Protein AF-A0AAE0CMJ4-F1 (afdb_monomer)

Sequence (185 aa):
MESLSANKQNMVSSFLEIAVGQTAKTARQFLQATSWRLEEAIQLFYVGQDCGDHEVRAPLPVVRDTLYDDDDGMLNLYRVSMAGFPRQEPSSMTGVREADEQISSASTADTSRSENLASLNRPPFHLMFNGSFEKAKDAASVQDKWLLVNLQSTKEFTSHMHNRDTWANEAVSQTVSTSFIFWQV

Structure (mmCIF, N/CA/C/O backbone):
data_AF-A0AAE0CMJ4-F1
#
_entry.id   AF-A0AAE0CMJ4-F1
#
loop_
_atom_site.group_PDB
_atom_site.id
_atom_site.type_symbol
_atom_site.label_atom_id
_atom_site.label_alt_id
_atom_site.label_comp_id
_atom_site.label_asym_id
_atom_site.label_entity_id
_atom_site.label_seq_id
_atom_site.pdbx_PDB_ins_code
_atom_site.Cartn_x
_atom_site.Cartn_y
_atom_site.Cartn_z
_atom_site.occupancy
_atom_site.B_iso_or_equiv
_atom_site.auth_seq_id
_atom_site.auth_comp_id
_atom_site.auth_a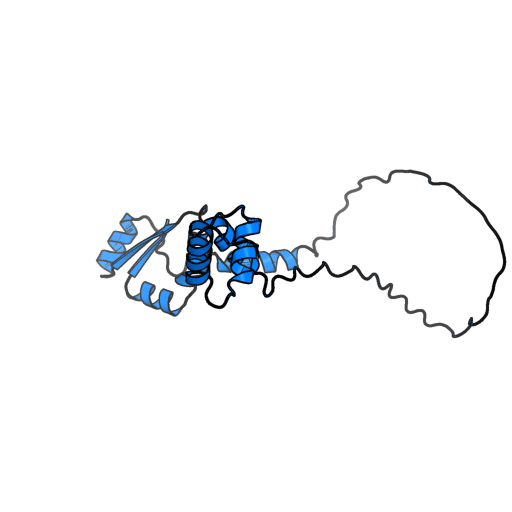sym_id
_atom_site.auth_atom_id
_atom_site.pdbx_PDB_model_num
ATOM 1 N N . MET A 1 1 ? 28.695 32.235 -35.819 1.00 40.03 1 MET A N 1
ATOM 2 C CA . MET A 1 1 ? 27.692 32.276 -34.734 1.00 40.03 1 MET A CA 1
ATOM 3 C C . MET A 1 1 ? 26.356 31.883 -35.339 1.00 40.03 1 MET A C 1
ATOM 5 O O . MET A 1 1 ? 25.759 32.705 -36.016 1.00 40.03 1 MET A O 1
ATOM 9 N N . GLU A 1 2 ? 25.928 30.629 -35.186 1.00 52.53 2 GLU A N 1
ATOM 10 C CA . GLU A 1 2 ? 24.579 30.219 -35.598 1.00 52.53 2 GLU A CA 1
ATOM 11 C C . GLU A 1 2 ? 23.562 30.836 -34.634 1.00 52.53 2 GLU A C 1
ATOM 13 O O . GLU A 1 2 ? 23.535 30.505 -33.446 1.00 52.53 2 GLU A O 1
ATOM 18 N N . SER A 1 3 ? 22.743 31.766 -35.127 1.00 59.19 3 SER A N 1
ATOM 19 C CA . SER A 1 3 ? 21.575 32.235 -34.390 1.00 59.19 3 SER A CA 1
ATOM 20 C C . SER A 1 3 ? 20.564 31.091 -34.320 1.00 59.19 3 SER A C 1
ATOM 22 O O . SER A 1 3 ? 20.008 30.679 -35.340 1.00 59.19 3 SER A O 1
ATOM 24 N N . LEU A 1 4 ? 20.334 30.558 -33.120 1.00 64.44 4 LEU A N 1
ATOM 25 C CA . LEU A 1 4 ? 19.224 29.645 -32.862 1.00 64.44 4 LEU A CA 1
ATOM 26 C C . LEU A 1 4 ? 17.911 30.329 -33.283 1.00 64.44 4 LEU A C 1
ATOM 28 O O . LEU A 1 4 ? 17.696 31.496 -32.977 1.00 64.44 4 LEU A O 1
ATOM 32 N N . SER A 1 5 ? 17.033 29.605 -33.978 1.00 78.19 5 SER A N 1
ATOM 33 C CA . SER A 1 5 ? 15.669 30.078 -34.247 1.00 78.19 5 SER A CA 1
ATOM 34 C C . SER A 1 5 ? 14.938 30.340 -32.923 1.00 78.19 5 SER A C 1
ATOM 36 O O . SER A 1 5 ? 15.137 29.588 -31.967 1.00 78.19 5 SER A O 1
ATOM 38 N N . ALA A 1 6 ? 14.064 31.349 -32.868 1.00 80.44 6 ALA A N 1
ATOM 39 C CA . ALA A 1 6 ? 13.291 31.697 -31.669 1.00 80.44 6 ALA A CA 1
ATOM 40 C C . ALA A 1 6 ? 12.578 30.479 -31.044 1.00 80.44 6 ALA A C 1
ATOM 42 O O . ALA A 1 6 ? 12.535 30.337 -29.825 1.00 80.44 6 ALA A O 1
ATOM 43 N N . ASN A 1 7 ? 12.125 29.532 -31.877 1.00 82.56 7 ASN A N 1
ATOM 44 C CA . ASN A 1 7 ? 11.520 28.282 -31.418 1.00 82.56 7 ASN A CA 1
ATOM 45 C C . ASN A 1 7 ? 12.506 27.410 -30.618 1.00 82.56 7 ASN A C 1
ATOM 47 O O . ASN A 1 7 ? 12.190 26.901 -29.550 1.00 82.56 7 ASN A O 1
ATOM 51 N N . LYS A 1 8 ? 13.750 27.305 -31.094 1.00 83.56 8 LYS A N 1
ATOM 52 C CA . LYS A 1 8 ? 14.825 26.559 -30.427 1.00 83.56 8 LYS A CA 1
ATOM 53 C C . LYS A 1 8 ? 15.232 27.207 -29.103 1.00 83.56 8 LYS A C 1
ATOM 55 O O . LYS A 1 8 ? 15.599 26.506 -28.167 1.00 83.56 8 LYS A O 1
ATOM 60 N N . GLN A 1 9 ? 15.163 28.534 -29.007 1.00 85.31 9 GLN A N 1
ATOM 61 C CA . GLN A 1 9 ? 15.393 29.248 -27.748 1.00 85.31 9 GLN A CA 1
ATOM 62 C C . GLN A 1 9 ? 14.280 29.006 -26.729 1.00 85.31 9 GLN A C 1
ATOM 64 O O . GLN A 1 9 ? 14.601 28.745 -25.574 1.00 85.31 9 GLN A O 1
ATOM 69 N N . ASN A 1 10 ? 13.014 28.990 -27.154 1.00 88.44 10 ASN A N 1
ATOM 70 C CA . ASN A 1 10 ? 11.898 28.637 -26.273 1.00 88.44 10 ASN A CA 1
ATOM 71 C C . ASN A 1 10 ? 12.050 27.216 -25.716 1.00 88.44 10 ASN A C 1
ATOM 73 O O . ASN A 1 10 ? 11.913 27.017 -24.517 1.00 88.44 10 ASN A O 1
ATOM 77 N N . MET A 1 11 ? 12.441 26.252 -26.554 1.00 87.62 11 MET A N 1
ATOM 78 C CA . MET A 1 11 ? 12.682 24.873 -26.111 1.00 87.62 11 MET A CA 1
ATOM 79 C C . MET A 1 11 ? 13.827 24.753 -25.099 1.00 87.62 11 MET A C 1
ATOM 81 O O . MET A 1 11 ? 13.737 23.974 -24.155 1.00 87.62 11 MET A O 1
ATOM 85 N N . VAL A 1 12 ? 14.900 25.531 -25.274 1.00 88.00 12 VAL A N 1
ATOM 86 C CA . VAL A 1 12 ? 16.007 25.584 -24.306 1.00 88.00 12 VAL A CA 1
ATOM 87 C C . VAL A 1 12 ? 15.533 26.168 -22.975 1.00 88.00 12 VAL A C 1
ATOM 89 O O . VAL A 1 12 ? 15.901 25.637 -21.933 1.00 88.00 12 VAL A O 1
ATOM 92 N N . SER A 1 13 ? 14.703 27.214 -22.994 1.00 88.19 13 SER A N 1
ATOM 93 C CA . SER A 1 13 ? 14.117 27.781 -21.774 1.00 88.19 13 SER A CA 1
ATOM 94 C C . SER A 1 13 ? 13.197 26.785 -21.062 1.00 88.19 13 SER A C 1
ATOM 96 O O . SER A 1 13 ? 13.362 26.587 -19.864 1.00 88.19 13 SER A O 1
ATOM 98 N N . SER A 1 14 ? 12.309 26.093 -21.787 1.00 89.88 14 SER A N 1
ATOM 99 C CA . SER A 1 14 ? 11.427 25.061 -21.214 1.00 89.88 14 SER A CA 1
ATOM 100 C C . SER A 1 14 ? 12.204 23.877 -20.633 1.00 89.88 14 SER A C 1
ATOM 102 O O . SER A 1 14 ? 11.832 23.337 -19.598 1.00 89.88 14 SER A O 1
ATOM 104 N N . PHE A 1 15 ? 13.318 23.484 -21.259 1.00 88.25 15 PHE A N 1
ATOM 105 C CA . PHE A 1 15 ? 14.194 22.451 -20.707 1.00 88.25 15 PHE A CA 1
ATOM 106 C C . PHE A 1 15 ? 14.861 22.908 -19.402 1.00 88.25 15 PHE A C 1
ATOM 108 O O . PHE A 1 15 ? 14.935 22.136 -18.453 1.00 88.25 15 PHE A O 1
ATOM 115 N N . LEU A 1 16 ? 15.340 24.154 -19.337 1.00 88.56 16 LEU A N 1
ATOM 116 C CA . LEU A 1 16 ? 15.996 24.709 -18.145 1.00 88.56 16 LEU A CA 1
ATOM 117 C C . LEU A 1 16 ? 15.033 24.962 -16.977 1.00 88.56 16 LEU A C 1
ATOM 119 O O . LEU A 1 16 ? 15.466 24.939 -15.829 1.00 88.56 16 LEU A O 1
ATOM 123 N N . GLU A 1 17 ? 13.749 25.188 -17.261 1.00 87.06 17 GLU A N 1
ATOM 124 C CA . GLU A 1 17 ? 12.693 25.283 -16.246 1.00 87.06 17 GLU A CA 1
ATOM 125 C C . GLU A 1 17 ? 12.509 23.955 -15.491 1.00 87.06 17 GLU A C 1
ATOM 127 O O . GLU A 1 17 ? 12.227 23.955 -14.296 1.00 87.06 17 GLU A O 1
ATOM 132 N N . ILE A 1 18 ? 12.733 22.829 -16.176 1.00 83.88 18 ILE A N 1
ATOM 133 C CA . ILE A 1 18 ? 12.558 21.475 -15.633 1.00 83.88 18 ILE A CA 1
ATOM 134 C C . ILE A 1 18 ? 13.887 20.926 -15.083 1.00 83.88 18 ILE A C 1
ATOM 136 O O . ILE A 1 18 ? 13.942 20.403 -13.971 1.00 83.88 18 ILE A O 1
ATOM 140 N N . ALA A 1 19 ? 14.985 21.090 -15.823 1.00 79.38 19 ALA A N 1
ATOM 141 C CA . ALA A 1 19 ? 16.331 20.669 -15.436 1.00 79.38 19 ALA A CA 1
ATOM 142 C C . ALA A 1 19 ? 17.062 21.774 -14.647 1.00 79.38 19 ALA A C 1
ATOM 144 O O . ALA A 1 19 ? 18.033 22.378 -15.124 1.00 79.38 19 ALA A O 1
ATOM 145 N N . VAL A 1 20 ? 16.575 22.049 -13.433 1.00 76.50 20 VAL A N 1
ATOM 146 C CA . VAL A 1 20 ? 17.095 23.110 -12.555 1.00 76.50 20 VAL A CA 1
ATOM 147 C C . VAL A 1 20 ? 18.585 22.892 -12.255 1.00 76.50 20 VAL A C 1
ATOM 149 O O . VAL A 1 20 ? 18.993 21.829 -11.796 1.00 76.50 20 VAL A O 1
ATOM 152 N N . GLY A 1 21 ? 19.405 23.921 -12.497 1.00 76.44 21 GLY A N 1
ATOM 153 C CA . GLY A 1 21 ? 20.853 23.905 -12.236 1.00 76.44 21 GLY A CA 1
ATOM 154 C C . GLY A 1 21 ? 21.735 23.627 -13.458 1.00 76.44 21 GLY A C 1
ATOM 155 O O . GLY A 1 21 ? 22.955 23.751 -13.365 1.00 76.44 21 GLY A O 1
ATOM 156 N N . GLN A 1 22 ? 21.146 23.322 -14.618 1.00 81.44 22 GLN A N 1
ATOM 157 C CA . GLN A 1 22 ? 21.896 23.100 -15.855 1.00 81.44 22 GLN A CA 1
ATOM 158 C C . GLN A 1 22 ? 22.147 24.392 -16.643 1.00 81.44 22 GLN A C 1
ATOM 160 O O . GLN A 1 22 ? 21.468 25.405 -16.488 1.00 81.44 22 GLN A O 1
ATOM 165 N N . THR A 1 23 ? 23.151 24.366 -17.525 1.00 86.81 23 THR A N 1
ATOM 166 C CA . THR A 1 23 ? 23.467 25.512 -18.393 1.00 86.81 23 THR A CA 1
ATOM 167 C C . THR A 1 23 ? 22.753 25.417 -19.740 1.00 86.81 23 THR A C 1
ATOM 169 O O . THR A 1 23 ? 22.492 24.329 -20.257 1.00 86.81 23 THR A O 1
ATOM 172 N N . ALA A 1 24 ? 22.526 26.565 -20.388 1.00 84.75 24 ALA A N 1
ATOM 173 C CA . ALA A 1 24 ? 21.943 26.619 -21.732 1.00 84.75 24 ALA A CA 1
ATOM 174 C C . ALA A 1 24 ? 22.754 25.839 -22.786 1.00 84.75 24 ALA A C 1
ATOM 176 O O . ALA A 1 24 ? 22.201 25.402 -23.794 1.00 84.75 24 ALA A O 1
ATOM 177 N N . LYS A 1 25 ? 24.062 25.647 -22.572 1.00 85.12 25 LYS A N 1
ATOM 178 C CA . LYS A 1 25 ? 24.910 24.824 -23.445 1.00 85.12 25 LYS A CA 1
ATOM 179 C C . LYS A 1 25 ? 24.563 23.340 -23.307 1.00 85.12 25 LYS A C 1
ATOM 181 O O . LYS A 1 25 ? 24.408 22.661 -24.316 1.00 85.12 25 LYS A O 1
ATOM 186 N N . THR A 1 26 ? 24.381 22.877 -22.075 1.00 84.56 26 THR A N 1
ATOM 187 C CA . THR 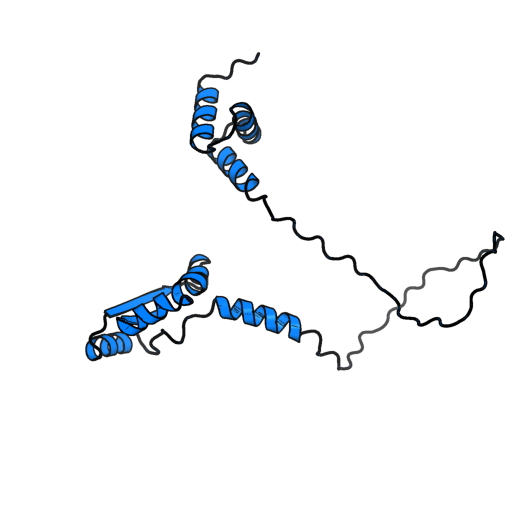A 1 26 ? 23.993 21.501 -21.755 1.00 84.56 26 THR A CA 1
ATOM 188 C C . THR A 1 26 ? 22.587 21.184 -22.267 1.00 84.56 26 THR A C 1
ATOM 190 O O . THR A 1 26 ? 22.391 20.184 -22.949 1.00 84.56 26 THR A O 1
ATOM 193 N N . ALA A 1 27 ? 21.626 22.088 -22.054 1.00 86.94 27 ALA A N 1
ATOM 194 C CA . ALA A 1 27 ? 20.270 21.961 -22.594 1.00 86.94 27 ALA A CA 1
ATOM 195 C C . ALA A 1 27 ? 20.263 21.816 -24.127 1.00 86.94 27 ALA A C 1
ATOM 197 O O . ALA A 1 27 ? 19.584 20.952 -24.678 1.00 86.94 27 ALA A O 1
ATOM 198 N N . ARG A 1 28 ? 21.078 22.615 -24.833 1.00 87.25 28 ARG A N 1
ATOM 199 C CA . ARG A 1 28 ? 21.235 22.503 -26.294 1.00 87.25 28 ARG A CA 1
ATOM 200 C C . ARG A 1 28 ? 21.828 21.165 -26.715 1.00 87.25 28 ARG A C 1
ATOM 202 O O . ARG A 1 28 ? 21.404 20.634 -27.730 1.00 87.25 28 ARG A O 1
ATOM 209 N N . GLN A 1 29 ? 22.778 20.626 -25.955 1.00 86.69 29 GLN A N 1
ATOM 210 C CA . GLN A 1 29 ? 23.397 19.335 -26.247 1.00 86.69 29 GLN A CA 1
ATOM 211 C C . GLN A 1 29 ? 22.376 18.190 -26.170 1.00 86.69 29 GLN A C 1
ATOM 213 O O . GLN A 1 29 ? 22.304 17.378 -27.091 1.00 86.69 29 GLN A O 1
ATOM 218 N N . PHE A 1 30 ? 21.534 18.174 -25.133 1.00 84.75 30 PHE A N 1
ATOM 219 C CA . PHE A 1 30 ? 20.471 17.176 -24.970 1.00 84.75 30 PHE A CA 1
ATOM 220 C C . PHE A 1 30 ? 19.350 17.323 -26.005 1.00 84.75 30 PHE A C 1
ATOM 222 O O . PHE A 1 30 ? 18.917 16.337 -26.602 1.00 84.75 30 PHE A O 1
ATOM 229 N N . LEU A 1 31 ? 18.926 18.556 -26.290 1.00 88.12 31 LEU A N 1
ATOM 230 C CA . LEU A 1 31 ? 17.942 18.825 -27.339 1.00 88.12 31 LEU A CA 1
ATOM 231 C C . LEU A 1 31 ? 18.489 18.478 -28.728 1.00 88.12 31 LEU A C 1
ATOM 233 O O . LEU A 1 31 ? 17.762 17.944 -29.554 1.00 88.12 31 LEU A O 1
ATOM 237 N N . GLN A 1 32 ? 19.769 18.719 -29.005 1.00 87.25 32 GLN A N 1
ATOM 238 C CA . GLN A 1 32 ? 20.370 18.364 -30.290 1.00 87.25 32 GLN A CA 1
ATOM 239 C C . GLN A 1 32 ? 20.506 16.844 -30.462 1.00 87.25 32 GLN A C 1
ATOM 241 O O . GLN A 1 32 ? 20.268 16.348 -31.561 1.00 87.25 32 GLN A O 1
ATOM 246 N N . ALA A 1 33 ? 20.817 16.108 -29.388 1.00 83.06 33 ALA A N 1
ATOM 247 C CA . ALA A 1 33 ? 20.878 14.643 -29.393 1.00 83.06 33 ALA A CA 1
ATOM 248 C C . ALA A 1 33 ? 19.512 13.981 -29.654 1.00 83.06 33 ALA A C 1
ATOM 250 O O . ALA A 1 33 ? 19.446 12.903 -30.234 1.00 83.06 33 ALA A O 1
ATOM 251 N N . THR A 1 34 ? 18.423 14.651 -29.278 1.00 86.88 34 THR A N 1
ATOM 252 C CA . THR A 1 34 ? 17.039 14.155 -29.395 1.00 86.88 34 THR A CA 1
ATOM 253 C C . THR A 1 34 ? 16.277 14.792 -30.555 1.00 86.88 34 THR A C 1
ATOM 255 O O . THR A 1 34 ? 15.050 14.775 -30.598 1.00 86.88 34 THR A O 1
ATOM 258 N N . SER A 1 35 ? 16.994 15.368 -31.528 1.00 89.50 35 SER A N 1
ATOM 259 C CA . SER A 1 35 ? 16.395 16.038 -32.693 1.00 89.50 35 SER A CA 1
ATOM 260 C C . SER A 1 35 ? 15.382 17.134 -32.328 1.00 89.50 35 SER A C 1
ATOM 262 O O . SER A 1 35 ? 14.388 17.328 -33.021 1.00 89.50 35 SER A O 1
ATOM 264 N N . TRP A 1 36 ? 15.657 17.886 -31.262 1.00 86.88 36 TRP A N 1
ATOM 265 C CA . TRP A 1 36 ? 14.806 18.933 -30.693 1.00 86.88 36 TRP A CA 1
ATOM 266 C C . TRP A 1 36 ? 13.451 18.397 -30.234 1.00 86.88 36 TRP A C 1
ATOM 268 O O . TRP A 1 36 ? 12.409 18.964 -30.551 1.00 86.88 36 TRP A O 1
ATOM 278 N N . ARG A 1 37 ? 13.466 17.313 -29.456 1.00 86.75 37 ARG A N 1
ATOM 279 C CA . ARG A 1 37 ? 12.284 16.790 -28.766 1.00 86.75 37 ARG A CA 1
ATOM 280 C C . ARG A 1 37 ? 12.454 16.982 -27.269 1.00 86.75 37 ARG A C 1
ATOM 282 O O . ARG A 1 37 ? 13.350 16.403 -26.664 1.00 86.75 37 ARG A O 1
ATOM 289 N N . LEU A 1 38 ? 11.622 17.846 -26.692 1.00 84.69 38 LEU A N 1
ATOM 290 C CA . LEU A 1 38 ? 11.773 18.299 -25.311 1.00 84.69 38 LEU A CA 1
ATOM 291 C C . LEU A 1 38 ? 11.621 17.137 -24.323 1.00 84.69 38 LEU A C 1
ATOM 293 O O . LEU A 1 38 ? 12.452 16.966 -23.440 1.00 84.69 38 LEU A O 1
ATOM 297 N N . GLU A 1 39 ? 10.604 16.308 -24.516 1.00 84.00 39 GLU A N 1
ATOM 298 C CA . GLU A 1 39 ? 10.239 15.208 -23.624 1.00 84.00 39 GLU A CA 1
ATOM 299 C C . GLU A 1 39 ? 11.329 14.133 -23.587 1.00 84.00 39 GLU A C 1
ATOM 301 O O . GLU A 1 39 ? 11.704 13.659 -22.517 1.00 84.00 39 GLU A O 1
ATOM 306 N N . GLU A 1 40 ? 11.898 13.799 -24.746 1.00 84.06 40 GLU A N 1
ATOM 307 C CA . GLU A 1 40 ? 12.997 12.834 -24.825 1.00 84.06 40 GLU A CA 1
ATOM 308 C C . GLU A 1 40 ? 14.299 13.410 -24.286 1.00 84.06 40 GLU A C 1
ATOM 310 O O . GLU A 1 40 ? 15.062 12.684 -23.657 1.00 84.06 40 GLU A O 1
ATOM 315 N N . ALA A 1 41 ? 14.552 14.707 -24.488 1.00 85.69 41 ALA A N 1
ATOM 316 C CA . ALA A 1 41 ? 15.710 15.368 -23.896 1.00 85.69 41 ALA A CA 1
ATOM 317 C C . ALA A 1 41 ? 15.637 15.326 -22.367 1.00 85.69 41 ALA A C 1
ATOM 319 O O . ALA A 1 41 ? 16.641 15.046 -21.716 1.00 85.69 41 ALA A O 1
ATOM 320 N N . ILE A 1 42 ? 14.457 15.593 -21.800 1.00 85.38 42 ILE A N 1
ATOM 321 C CA . ILE A 1 42 ? 14.209 15.547 -20.355 1.00 85.38 42 ILE A CA 1
ATOM 322 C C . ILE A 1 42 ? 14.353 14.114 -19.841 1.00 85.38 42 ILE A C 1
ATOM 324 O O . ILE A 1 42 ? 15.057 13.884 -18.862 1.00 85.38 42 ILE A O 1
ATOM 328 N N . GLN A 1 43 ? 13.750 13.141 -20.523 1.00 82.50 43 GLN A N 1
ATOM 329 C CA . GLN A 1 43 ? 13.872 11.734 -20.152 1.00 82.50 43 GLN A CA 1
ATOM 330 C C . GLN A 1 43 ? 15.333 11.271 -20.186 1.00 82.50 43 GLN A C 1
ATOM 332 O O . GLN A 1 43 ? 15.793 10.634 -19.247 1.00 82.50 43 GLN A O 1
ATOM 337 N N . LEU A 1 44 ? 16.084 11.632 -21.227 1.00 81.88 44 LEU A N 1
ATOM 338 C CA . LEU A 1 44 ? 17.496 11.284 -21.366 1.00 81.88 44 LEU A CA 1
ATOM 339 C C . LEU A 1 44 ? 18.375 11.989 -20.318 1.00 81.88 44 LEU A C 1
ATOM 341 O O . LEU A 1 44 ? 19.363 11.414 -19.868 1.00 81.88 44 LEU A O 1
ATOM 345 N N . PHE A 1 45 ? 17.997 13.195 -19.887 1.00 82.56 45 PHE A N 1
ATOM 346 C CA . PHE A 1 45 ? 18.642 13.894 -18.778 1.00 82.56 45 PHE A CA 1
ATOM 347 C C . PHE A 1 45 ? 18.422 13.182 -17.436 1.00 82.56 45 PHE A C 1
ATOM 349 O O . PHE A 1 45 ? 19.397 12.939 -16.732 1.00 82.56 45 PHE A O 1
ATOM 356 N N . TYR A 1 46 ? 17.189 12.778 -17.112 1.00 78.06 46 TYR A N 1
ATOM 357 C CA .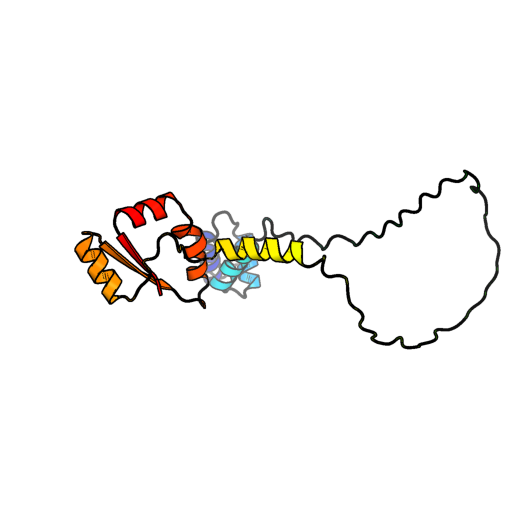 TYR A 1 46 ? 16.897 12.054 -15.867 1.00 78.06 46 TYR A CA 1
ATOM 358 C C . TYR A 1 46 ? 17.465 10.628 -15.859 1.00 78.06 46 TYR A C 1
ATOM 360 O O . TYR A 1 46 ? 18.055 10.217 -14.866 1.00 78.06 46 TYR A O 1
ATOM 368 N N . VAL A 1 47 ? 17.404 9.911 -16.986 1.00 71.25 47 VAL A N 1
ATOM 369 C CA . VAL A 1 47 ? 18.059 8.597 -17.147 1.00 71.25 47 VAL A CA 1
ATOM 370 C C . VAL A 1 47 ? 19.579 8.710 -16.975 1.00 71.25 47 VAL A C 1
ATOM 372 O O . VAL A 1 47 ? 20.211 7.808 -16.435 1.00 71.25 47 VAL A O 1
ATOM 375 N N . GLY A 1 48 ? 20.171 9.827 -17.405 1.00 60.44 48 GLY A N 1
ATOM 376 C CA . GLY A 1 48 ? 21.583 10.141 -17.189 1.00 60.44 48 GLY A CA 1
ATOM 377 C C . GLY A 1 48 ? 21.908 10.740 -15.816 1.00 60.44 48 GLY A C 1
ATOM 378 O O . GLY A 1 48 ? 23.076 11.009 -15.561 1.00 60.44 48 GLY A O 1
ATOM 379 N N . GLN A 1 49 ? 20.922 10.982 -14.947 1.00 54.16 49 GLN A N 1
ATOM 380 C CA . GLN A 1 49 ? 21.132 11.498 -13.590 1.00 54.16 49 GLN A CA 1
ATOM 381 C C . GLN A 1 49 ? 21.049 10.395 -12.522 1.00 54.16 49 GLN A C 1
ATOM 383 O O . GLN A 1 49 ? 21.660 10.538 -11.466 1.00 54.16 49 GLN A O 1
ATOM 388 N N . ASP A 1 50 ? 20.431 9.253 -12.840 1.00 46.03 50 ASP A N 1
ATOM 389 C CA . ASP A 1 50 ? 20.489 8.012 -12.045 1.00 46.03 50 ASP A CA 1
ATOM 390 C C . ASP A 1 50 ? 21.819 7.236 -12.194 1.00 46.03 50 ASP A C 1
ATOM 392 O O . ASP A 1 50 ? 21.946 6.095 -11.753 1.00 46.03 50 ASP A O 1
ATOM 396 N N . CYS A 1 51 ? 22.855 7.839 -12.792 1.00 46.00 51 CYS A N 1
ATOM 397 C CA . CYS A 1 51 ? 24.210 7.277 -12.820 1.00 46.00 51 CYS A CA 1
ATOM 398 C C . CYS A 1 51 ? 25.138 7.899 -11.761 1.00 46.00 51 CYS A C 1
ATOM 400 O O . CYS A 1 51 ? 26.338 8.057 -11.984 1.00 46.00 51 CYS A O 1
ATOM 402 N N . GLY A 1 52 ? 24.584 8.253 -10.602 1.00 48.12 52 GLY A N 1
ATOM 403 C CA . GLY A 1 52 ? 25.324 8.234 -9.345 1.00 48.12 52 GLY A CA 1
ATOM 404 C C . GLY A 1 52 ? 25.037 6.907 -8.639 1.00 48.12 52 GLY A C 1
ATOM 405 O O . GLY A 1 52 ? 23.928 6.720 -8.160 1.00 48.12 52 GLY A O 1
ATOM 406 N N . ASP A 1 53 ? 26.025 6.008 -8.603 1.00 46.56 53 ASP A N 1
ATOM 407 C CA . ASP A 1 53 ? 26.061 4.739 -7.841 1.00 46.56 53 ASP A CA 1
ATOM 408 C C . ASP A 1 53 ? 25.387 3.467 -8.398 1.00 46.56 53 ASP A C 1
ATOM 410 O O . ASP A 1 53 ? 25.135 2.514 -7.660 1.00 46.56 53 ASP A O 1
ATOM 414 N N . HIS A 1 54 ? 25.254 3.335 -9.719 1.00 42.59 54 HIS A N 1
ATOM 415 C CA . HIS A 1 54 ? 25.168 2.007 -10.348 1.00 42.59 54 HIS A CA 1
ATOM 416 C C . HIS A 1 54 ? 26.453 1.653 -11.106 1.00 42.59 54 HIS A C 1
ATOM 418 O O . HIS A 1 54 ? 26.425 1.277 -12.278 1.00 42.59 54 HIS A O 1
ATOM 424 N N . GLU A 1 55 ? 27.603 1.710 -10.424 1.00 51.00 55 GLU A N 1
ATOM 425 C CA . GLU A 1 55 ? 28.711 0.835 -10.809 1.00 51.00 55 GLU A CA 1
ATOM 426 C C . GLU A 1 55 ? 28.227 -0.604 -10.612 1.00 51.00 55 GLU A C 1
ATOM 428 O O . GLU A 1 55 ? 28.222 -1.154 -9.509 1.00 51.00 55 GLU A O 1
ATOM 433 N N . VAL A 1 56 ? 27.756 -1.213 -11.702 1.00 55.25 56 VAL A N 1
ATOM 434 C CA . VAL A 1 56 ? 27.561 -2.656 -11.776 1.00 55.25 56 VAL A CA 1
ATOM 435 C C . VAL A 1 56 ? 28.921 -3.266 -11.476 1.00 55.25 56 VAL A C 1
ATOM 437 O O . VAL A 1 56 ? 29.813 -3.281 -12.323 1.00 55.25 56 VAL A O 1
ATOM 440 N N . ARG A 1 57 ? 29.099 -3.699 -10.227 1.00 58.22 57 ARG A N 1
ATOM 441 C CA . ARG A 1 57 ? 30.314 -4.341 -9.743 1.00 58.22 57 ARG A CA 1
ATOM 442 C C . ARG A 1 57 ? 30.688 -5.439 -10.730 1.00 58.22 57 ARG A C 1
ATOM 444 O O . ARG A 1 57 ? 29.941 -6.407 -10.880 1.00 58.22 57 ARG A O 1
ATOM 451 N N . ALA A 1 58 ? 31.825 -5.278 -11.405 1.00 67.88 58 ALA A N 1
ATOM 452 C CA . ALA A 1 58 ? 32.342 -6.320 -12.275 1.00 67.88 58 ALA A CA 1
ATOM 453 C C . ALA A 1 58 ? 32.431 -7.627 -11.463 1.00 67.88 58 ALA A C 1
ATOM 455 O O . ALA A 1 58 ? 32.837 -7.581 -10.292 1.00 67.88 58 ALA A O 1
ATOM 456 N N . PRO A 1 59 ? 32.015 -8.774 -12.030 1.00 65.44 59 PRO A N 1
ATOM 457 C CA . PRO A 1 59 ? 32.121 -10.047 -11.337 1.00 65.44 59 PRO A CA 1
ATOM 458 C C . PRO A 1 59 ? 33.566 -10.234 -10.874 1.00 65.44 59 PRO A C 1
ATOM 460 O O . PRO A 1 59 ? 34.504 -10.009 -11.641 1.00 65.44 59 PRO A O 1
ATOM 463 N N . LEU A 1 60 ? 33.733 -10.579 -9.594 1.00 64.50 60 LEU A N 1
ATOM 464 C CA . LEU A 1 60 ? 35.054 -10.760 -9.005 1.00 64.50 60 LEU A CA 1
ATOM 465 C C . LEU A 1 60 ? 35.838 -11.779 -9.845 1.00 64.50 60 LEU A C 1
ATOM 467 O O . LEU A 1 60 ? 35.286 -12.838 -10.167 1.00 64.50 60 LEU A O 1
ATOM 471 N N . PRO A 1 61 ? 37.094 -11.480 -10.219 1.00 73.12 61 PRO A N 1
ATOM 472 C CA . PRO A 1 61 ? 37.910 -12.429 -10.954 1.00 73.12 61 PRO A CA 1
ATOM 473 C C . PRO A 1 61 ? 38.051 -13.709 -10.129 1.00 73.12 61 PRO A C 1
ATOM 475 O O . PRO A 1 61 ? 38.298 -13.665 -8.923 1.00 73.12 61 PRO A O 1
ATOM 478 N N . VAL A 1 62 ? 37.869 -14.857 -10.780 1.00 71.00 62 VAL A N 1
ATOM 479 C CA . VAL A 1 62 ? 38.012 -16.163 -10.133 1.00 71.00 62 VAL A CA 1
ATOM 480 C C . VAL A 1 62 ? 39.498 -16.402 -9.876 1.00 71.00 62 VAL A C 1
ATOM 482 O O . VAL A 1 62 ? 40.237 -16.777 -10.786 1.00 71.00 62 VAL A O 1
ATOM 485 N N . VAL A 1 63 ? 39.939 -16.165 -8.642 1.00 75.50 63 VAL A N 1
ATOM 486 C CA . VAL A 1 63 ? 41.282 -16.526 -8.179 1.00 75.50 63 VAL A CA 1
ATOM 487 C C . VAL A 1 63 ? 41.270 -18.009 -7.810 1.00 75.50 63 VAL A C 1
ATOM 489 O O . VAL A 1 63 ? 40.430 -18.457 -7.031 1.00 75.50 63 VAL A O 1
ATOM 492 N N . ARG A 1 64 ? 42.174 -18.786 -8.410 1.00 71.06 64 ARG A N 1
ATOM 493 C CA . ARG A 1 64 ? 42.428 -20.185 -8.049 1.00 71.06 64 ARG A CA 1
ATOM 494 C C . ARG A 1 64 ? 43.777 -20.246 -7.349 1.00 71.06 64 ARG A C 1
ATOM 496 O O . ARG A 1 64 ? 44.782 -20.512 -7.999 1.00 71.06 64 ARG A O 1
ATOM 503 N N . ASP A 1 65 ? 43.784 -19.982 -6.049 1.00 68.50 65 ASP A N 1
ATOM 504 C CA . ASP A 1 65 ? 44.965 -20.243 -5.233 1.00 68.50 65 ASP A CA 1
ATOM 505 C C . ASP A 1 65 ? 45.007 -21.741 -4.929 1.00 68.50 65 ASP A C 1
ATOM 507 O O . ASP A 1 65 ? 44.118 -22.299 -4.282 1.00 68.50 65 ASP A O 1
ATOM 511 N N . THR A 1 66 ? 46.016 -22.422 -5.462 1.00 69.62 66 THR A N 1
ATOM 512 C CA . THR A 1 66 ? 46.340 -23.792 -5.071 1.00 69.62 66 THR A CA 1
ATOM 513 C C . THR A 1 66 ? 47.100 -23.737 -3.756 1.00 69.62 66 THR A C 1
ATOM 515 O O . THR A 1 66 ? 48.249 -23.305 -3.727 1.00 69.62 66 THR A O 1
ATOM 518 N N . LEU A 1 67 ? 46.457 -24.174 -2.675 1.00 59.50 67 LEU A N 1
ATOM 519 C CA . LEU A 1 67 ? 47.092 -24.364 -1.376 1.00 59.50 67 LEU A CA 1
ATOM 520 C C . LEU A 1 67 ? 47.934 -25.651 -1.411 1.00 59.50 67 LEU A C 1
ATOM 522 O O . LEU A 1 67 ? 47.515 -26.687 -0.899 1.00 59.50 67 LEU A O 1
ATOM 526 N N . TYR A 1 68 ? 49.087 -25.603 -2.075 1.00 53.66 68 TYR A N 1
ATOM 527 C CA . TYR A 1 68 ? 50.176 -26.516 -1.751 1.00 53.66 68 TYR A CA 1
ATOM 528 C C . TYR A 1 68 ? 51.052 -25.802 -0.726 1.00 53.66 68 TYR A C 1
ATOM 530 O O . TYR A 1 68 ? 51.644 -24.761 -1.010 1.00 53.66 68 TYR A O 1
ATOM 538 N N . ASP A 1 69 ? 51.070 -26.345 0.488 1.00 54.53 69 ASP A N 1
ATOM 539 C CA . ASP A 1 69 ? 52.183 -26.178 1.416 1.00 54.53 69 ASP A CA 1
ATOM 540 C C . ASP A 1 69 ? 53.386 -26.883 0.769 1.00 54.53 69 ASP A C 1
ATOM 542 O O . ASP A 1 69 ? 53.632 -28.066 0.997 1.00 54.53 69 ASP A O 1
ATOM 546 N N . ASP A 1 70 ? 54.089 -26.186 -0.123 1.00 53.28 70 ASP A N 1
ATOM 547 C CA . ASP A 1 70 ? 55.459 -26.548 -0.479 1.00 53.28 70 ASP A CA 1
ATOM 548 C C . ASP A 1 70 ? 56.374 -25.969 0.609 1.00 53.28 70 ASP A C 1
ATOM 550 O O . ASP A 1 70 ? 57.088 -24.982 0.417 1.00 53.28 70 ASP A O 1
ATOM 554 N N . ASP A 1 71 ? 56.324 -26.588 1.789 1.00 51.66 71 ASP A N 1
ATOM 555 C CA . ASP A 1 71 ? 57.478 -26.613 2.680 1.00 51.66 71 ASP A CA 1
ATOM 556 C C . ASP A 1 71 ? 58.495 -27.570 2.056 1.00 51.66 71 ASP A C 1
ATOM 558 O O . ASP A 1 71 ? 58.490 -28.764 2.333 1.00 51.66 71 ASP A O 1
ATOM 562 N N . ASP A 1 72 ? 59.315 -27.055 1.138 1.00 49.41 72 ASP A N 1
ATOM 563 C CA . ASP A 1 72 ? 60.734 -27.397 1.121 1.00 49.41 72 ASP A CA 1
ATOM 564 C C . ASP A 1 72 ? 61.535 -26.387 0.283 1.00 49.41 72 ASP A C 1
ATOM 566 O O . ASP A 1 72 ? 61.333 -26.206 -0.917 1.00 49.41 72 ASP A O 1
ATOM 570 N N . GLY A 1 73 ? 62.512 -25.761 0.936 1.00 47.72 73 GLY A N 1
ATOM 571 C CA . GLY A 1 73 ? 63.822 -25.603 0.318 1.00 47.72 73 GLY A CA 1
ATOM 572 C C . GLY A 1 73 ? 63.977 -24.522 -0.751 1.00 47.72 73 GLY A C 1
ATOM 573 O O . GLY A 1 73 ? 63.928 -24.757 -1.954 1.00 47.72 73 GLY A O 1
ATOM 574 N N . MET A 1 74 ? 64.384 -23.344 -0.290 1.00 52.50 74 MET A N 1
ATOM 575 C CA . MET A 1 74 ? 65.286 -22.436 -1.005 1.00 52.50 74 MET A CA 1
ATOM 576 C C . MET A 1 74 ? 66.317 -23.188 -1.876 1.00 52.50 74 MET A C 1
ATOM 578 O O . MET A 1 74 ? 67.284 -23.688 -1.314 1.00 52.50 74 MET A O 1
ATOM 582 N N . LEU A 1 75 ? 66.149 -23.229 -3.210 1.00 50.69 75 LEU A N 1
ATOM 583 C CA . LEU A 1 75 ? 67.213 -23.388 -4.230 1.00 50.69 75 LEU A CA 1
ATOM 584 C C . LEU A 1 75 ? 66.631 -23.486 -5.661 1.00 50.69 75 LEU A C 1
ATOM 586 O O . LEU A 1 75 ? 66.318 -24.576 -6.120 1.00 50.69 75 LEU A O 1
ATOM 590 N N . ASN A 1 76 ? 66.525 -22.363 -6.390 1.00 48.81 76 ASN A N 1
ATOM 591 C CA . ASN A 1 76 ? 66.998 -22.235 -7.791 1.00 48.81 76 ASN A CA 1
ATOM 592 C C . ASN A 1 76 ? 66.708 -20.849 -8.403 1.00 48.81 76 ASN A C 1
ATOM 594 O O . ASN A 1 76 ? 66.130 -20.696 -9.482 1.00 48.81 76 ASN A O 1
ATOM 598 N N . LEU A 1 77 ? 67.224 -19.801 -7.760 1.00 45.81 77 LEU A N 1
ATOM 599 C CA . LEU A 1 77 ? 67.746 -18.696 -8.561 1.00 45.81 77 LEU A CA 1
ATOM 600 C C . LEU A 1 77 ? 68.873 -19.303 -9.424 1.00 45.81 77 LEU A C 1
ATOM 602 O O . LEU A 1 77 ? 69.685 -20.039 -8.878 1.00 45.81 77 LEU A O 1
ATOM 606 N N . TYR A 1 78 ? 68.891 -19.030 -10.734 1.00 49.50 78 TYR A N 1
ATOM 607 C CA . TYR A 1 78 ? 69.784 -19.587 -11.777 1.00 49.50 78 TYR A CA 1
ATOM 608 C C . TYR A 1 78 ? 69.322 -20.871 -12.502 1.00 49.50 78 TYR A C 1
ATOM 610 O O . TYR A 1 78 ? 69.886 -21.945 -12.321 1.00 49.50 78 TYR A O 1
ATOM 618 N N . ARG A 1 79 ? 68.477 -20.722 -13.535 1.00 38.22 79 ARG A N 1
ATOM 619 C CA . ARG A 1 79 ? 68.801 -21.359 -14.828 1.00 38.22 79 ARG A CA 1
ATOM 620 C C . ARG A 1 79 ? 68.244 -20.587 -16.024 1.00 38.22 79 ARG A C 1
ATOM 622 O O . ARG A 1 79 ? 67.115 -20.766 -16.463 1.00 38.22 79 ARG A O 1
ATOM 629 N N . VAL A 1 80 ? 69.107 -19.731 -16.558 1.00 37.19 80 VAL A N 1
ATOM 630 C CA . VAL A 1 80 ? 69.068 -19.262 -17.945 1.00 37.19 80 VAL A CA 1
ATOM 631 C C . VAL A 1 80 ? 69.144 -20.471 -18.892 1.00 37.19 80 VAL A C 1
ATOM 633 O O . VAL A 1 80 ? 69.976 -21.350 -18.692 1.00 37.19 80 VAL A O 1
ATOM 636 N N . SER A 1 81 ? 68.257 -20.457 -19.893 1.00 43.91 81 SER A N 1
ATOM 637 C CA . SER A 1 81 ? 68.309 -21.033 -21.251 1.00 43.91 81 SER A CA 1
ATOM 638 C C . SER A 1 81 ? 68.933 -22.417 -21.482 1.00 43.91 81 SER A C 1
ATOM 640 O O . SER A 1 81 ? 70.108 -22.624 -21.209 1.00 43.91 81 SER A O 1
ATOM 642 N N . MET A 1 82 ? 68.186 -23.308 -22.153 1.00 38.38 82 MET A N 1
ATOM 643 C CA . MET A 1 82 ? 68.608 -24.019 -23.383 1.00 38.38 82 MET A CA 1
ATOM 644 C C . MET A 1 82 ? 67.529 -25.022 -23.854 1.00 38.38 82 MET A C 1
ATOM 646 O O . MET A 1 82 ? 67.215 -25.962 -23.137 1.00 38.38 82 MET A O 1
ATOM 650 N N . ALA A 1 83 ? 67.014 -24.776 -25.067 1.00 41.41 83 ALA A N 1
ATOM 651 C CA . ALA A 1 83 ? 66.586 -25.697 -26.136 1.00 41.41 83 ALA A CA 1
ATOM 652 C C . ALA A 1 83 ? 65.815 -27.013 -25.843 1.00 41.41 83 ALA A C 1
ATOM 654 O O . ALA A 1 83 ? 66.305 -27.890 -25.143 1.00 41.41 83 ALA A O 1
ATOM 655 N N . GLY A 1 84 ? 64.722 -27.234 -26.598 1.00 33.66 84 GLY A N 1
ATOM 656 C CA . GLY A 1 84 ? 64.283 -28.584 -27.002 1.00 33.66 84 GLY A CA 1
ATOM 657 C C . GLY A 1 84 ? 62.765 -28.817 -27.061 1.00 33.66 84 GLY A C 1
ATOM 658 O O . GLY A 1 84 ? 62.129 -29.003 -26.035 1.00 33.66 84 GLY A O 1
ATOM 659 N N . PHE A 1 85 ? 62.203 -28.853 -28.272 1.00 39.28 85 PHE A N 1
ATOM 660 C CA . PHE A 1 85 ? 60.864 -29.363 -28.648 1.00 39.28 85 PHE A CA 1
ATOM 661 C C . PHE A 1 85 ? 60.624 -30.827 -28.158 1.00 39.28 85 PHE A C 1
ATOM 663 O O . PHE A 1 85 ? 61.626 -31.528 -28.006 1.00 39.28 85 PHE A O 1
ATOM 670 N N . PRO A 1 86 ? 59.375 -31.353 -27.975 1.00 43.28 86 PRO A N 1
ATOM 671 C CA . PRO A 1 86 ? 58.427 -31.535 -29.086 1.00 43.28 86 PRO A CA 1
ATOM 672 C C . PRO A 1 86 ? 56.906 -31.386 -28.835 1.00 43.28 86 PRO A C 1
ATOM 674 O O . PRO A 1 86 ? 56.368 -31.454 -27.737 1.00 43.28 86 PRO A O 1
ATOM 677 N N . ARG A 1 87 ? 56.260 -31.204 -29.991 1.00 44.56 87 ARG A N 1
ATOM 678 C CA . ARG A 1 87 ? 54.849 -31.217 -30.413 1.00 44.56 87 ARG A CA 1
ATOM 679 C C . ARG A 1 87 ? 54.127 -32.551 -30.146 1.00 44.56 87 ARG A C 1
ATOM 681 O O . ARG A 1 87 ? 54.723 -33.580 -30.438 1.00 44.56 87 ARG A O 1
ATOM 688 N N . GLN A 1 88 ? 52.839 -32.514 -29.764 1.00 35.56 88 GLN A N 1
ATOM 689 C CA . GLN A 1 88 ? 51.770 -33.503 -30.074 1.00 35.56 88 GLN A CA 1
ATOM 690 C C . GLN A 1 88 ? 50.401 -32.925 -29.625 1.00 35.56 88 GLN A C 1
ATOM 692 O O . GLN A 1 88 ? 50.229 -32.608 -28.457 1.00 35.56 88 GLN A O 1
ATOM 697 N N . GLU A 1 89 ? 49.588 -32.406 -30.556 1.00 36.81 89 GLU A N 1
ATOM 698 C CA . GLU A 1 89 ? 48.387 -33.016 -31.191 1.00 36.81 89 GLU A CA 1
ATOM 699 C C . GLU A 1 89 ? 47.145 -33.130 -30.262 1.00 36.81 89 GLU A C 1
ATOM 701 O O . GLU A 1 89 ? 47.210 -33.794 -29.228 1.00 36.81 89 GLU A O 1
ATOM 706 N N . PRO A 1 90 ? 45.995 -32.511 -30.616 1.00 51.06 90 PRO A N 1
ATOM 707 C CA . PRO A 1 90 ? 44.774 -32.533 -29.813 1.00 51.06 90 PRO A CA 1
ATOM 708 C C . PRO A 1 90 ? 43.941 -33.789 -30.107 1.00 51.06 90 PRO A C 1
ATOM 710 O O . PRO A 1 90 ? 43.385 -33.938 -31.193 1.00 51.06 90 PRO A O 1
ATOM 713 N N . SER A 1 91 ? 43.806 -34.680 -29.125 1.00 39.06 91 SER A N 1
ATOM 714 C CA . SER A 1 91 ? 42.846 -35.788 -29.194 1.00 39.06 91 SER A CA 1
ATOM 715 C C . SER A 1 91 ? 41.572 -35.442 -28.433 1.00 39.06 91 SER A C 1
ATOM 717 O O . SER A 1 91 ? 41.552 -35.328 -27.211 1.00 39.06 91 SER A O 1
ATOM 719 N N . SER A 1 92 ? 40.495 -35.289 -29.194 1.00 50.25 92 SER A N 1
ATOM 720 C CA . SER A 1 92 ? 39.115 -35.378 -28.737 1.00 50.25 92 SER A CA 1
ATOM 721 C C . SER A 1 92 ? 38.815 -36.786 -28.214 1.00 50.25 92 SER A C 1
ATOM 723 O O . SER A 1 92 ? 38.915 -37.734 -28.989 1.00 50.25 92 SER A O 1
ATOM 725 N N . MET A 1 93 ? 38.369 -36.933 -26.966 1.00 40.91 93 MET A N 1
ATOM 726 C CA . MET A 1 93 ? 37.480 -38.036 -26.582 1.00 40.91 93 MET A CA 1
ATOM 727 C C . MET A 1 93 ? 36.698 -37.692 -25.309 1.00 40.91 93 MET A C 1
ATOM 729 O O . MET A 1 93 ? 37.244 -37.520 -24.228 1.00 40.91 93 MET A O 1
ATOM 733 N N . THR A 1 94 ? 35.398 -37.527 -25.520 1.00 46.44 94 THR A N 1
ATOM 734 C CA . THR A 1 94 ? 34.274 -37.979 -24.696 1.00 46.44 94 THR A CA 1
ATOM 735 C C . THR A 1 94 ? 34.592 -38.636 -23.341 1.00 46.44 94 THR A C 1
ATOM 737 O O . THR A 1 94 ? 35.223 -39.685 -23.285 1.00 46.44 94 THR A O 1
ATOM 740 N N . GLY A 1 95 ? 33.985 -38.103 -22.278 1.00 39.25 95 GLY A N 1
ATOM 741 C CA . GLY A 1 95 ? 33.652 -38.811 -21.033 1.00 39.25 95 GLY A CA 1
ATOM 742 C C . GLY A 1 95 ? 32.300 -38.272 -20.560 1.00 39.25 95 GLY A C 1
ATOM 743 O O . GLY A 1 95 ? 32.214 -37.123 -20.148 1.00 39.25 95 GLY A O 1
ATOM 744 N N . VAL A 1 96 ? 31.200 -38.862 -21.029 1.00 42.72 96 VAL A N 1
ATOM 745 C CA . VAL A 1 96 ? 30.372 -39.821 -20.274 1.00 42.72 96 VAL A CA 1
ATOM 746 C C . VAL A 1 96 ? 29.755 -39.181 -19.027 1.00 42.72 96 VAL A C 1
ATOM 748 O O . VAL A 1 96 ? 30.418 -38.809 -18.068 1.00 42.72 96 VAL A O 1
ATOM 751 N N . ARG A 1 97 ? 28.433 -39.033 -19.113 1.00 54.81 97 ARG A N 1
ATOM 752 C CA . ARG A 1 97 ? 27.520 -38.589 -18.069 1.00 54.81 97 ARG A CA 1
ATOM 753 C C . ARG A 1 97 ? 27.290 -39.796 -17.160 1.00 54.81 97 ARG A C 1
ATOM 755 O O . ARG A 1 97 ? 26.500 -40.662 -17.517 1.00 54.81 97 ARG A O 1
ATOM 762 N N . GLU A 1 98 ? 27.973 -39.854 -16.029 1.00 40.03 98 GLU A N 1
ATOM 763 C CA . GLU A 1 98 ? 27.648 -40.791 -14.955 1.00 40.03 98 GLU A CA 1
ATOM 764 C C . GLU A 1 98 ? 27.180 -39.975 -13.756 1.00 40.03 98 GLU A C 1
ATOM 766 O O . GLU A 1 98 ? 27.908 -39.169 -13.179 1.00 40.03 98 GLU A O 1
ATOM 771 N N . ALA A 1 99 ? 25.881 -40.100 -13.500 1.00 50.72 99 ALA A N 1
ATOM 772 C CA . ALA A 1 99 ? 25.278 -39.695 -12.255 1.00 50.72 99 ALA A CA 1
ATOM 773 C C . ALA A 1 99 ? 25.783 -40.660 -11.191 1.00 50.72 99 ALA A C 1
ATOM 775 O O . ALA A 1 99 ? 25.597 -41.856 -11.364 1.00 50.72 99 ALA A O 1
ATOM 776 N N . ASP A 1 100 ? 26.366 -40.127 -10.126 1.00 44.94 100 ASP A N 1
ATOM 777 C CA . ASP A 1 100 ? 26.147 -40.655 -8.790 1.00 44.94 100 ASP A CA 1
ATOM 778 C C . ASP A 1 100 ? 26.205 -39.506 -7.781 1.00 44.94 100 ASP A C 1
ATOM 780 O O . ASP A 1 100 ? 26.931 -38.519 -7.923 1.00 44.94 100 ASP A O 1
ATOM 784 N N . GLU A 1 101 ? 25.281 -39.612 -6.839 1.00 53.47 101 GLU A N 1
ATOM 785 C CA . GLU A 1 101 ? 24.856 -38.628 -5.861 1.00 53.47 101 GLU A CA 1
ATOM 786 C C . GLU A 1 101 ? 25.984 -38.095 -4.963 1.00 53.47 101 GLU A C 1
ATOM 788 O O . GLU A 1 101 ? 26.918 -38.812 -4.627 1.00 53.47 101 GLU A O 1
ATOM 793 N N . GLN A 1 102 ? 25.771 -36.859 -4.484 1.00 49.25 102 GLN A N 1
ATOM 794 C CA . GLN A 1 102 ? 26.306 -36.224 -3.259 1.00 49.25 102 GLN A CA 1
ATOM 795 C C . GLN A 1 102 ? 27.180 -34.980 -3.462 1.00 49.25 102 GLN A C 1
ATOM 797 O O . GLN A 1 102 ? 28.336 -34.969 -3.066 1.00 49.25 102 GLN A O 1
ATOM 802 N N . ILE A 1 103 ? 26.591 -33.864 -3.916 1.00 49.94 103 ILE A N 1
ATOM 803 C CA . ILE A 1 103 ? 26.993 -32.524 -3.433 1.00 49.94 103 ILE A CA 1
ATOM 804 C C . ILE A 1 103 ? 25.752 -31.614 -3.339 1.00 49.94 103 ILE A C 1
ATOM 806 O O . ILE A 1 103 ? 25.544 -30.700 -4.133 1.00 49.94 103 ILE A O 1
ATOM 810 N N . SER A 1 104 ? 24.891 -31.870 -2.353 1.00 51.72 104 SER A N 1
ATOM 811 C CA . SER A 1 104 ? 23.764 -31.003 -1.978 1.00 51.72 104 SER A CA 1
ATOM 812 C C . SER A 1 104 ? 24.157 -30.053 -0.838 1.00 51.72 104 SER A C 1
ATOM 814 O O . SER A 1 104 ? 23.600 -30.123 0.256 1.00 51.72 104 SER A O 1
ATOM 816 N N . SER A 1 105 ? 25.154 -29.193 -1.050 1.00 49.12 105 SER A N 1
ATOM 817 C CA . SER A 1 105 ? 25.571 -28.219 -0.021 1.00 49.12 105 SER A CA 1
ATOM 818 C C . SER A 1 105 ? 25.889 -26.813 -0.540 1.00 49.12 105 SER A C 1
ATOM 820 O O . SER A 1 105 ? 26.171 -25.929 0.263 1.00 49.12 105 SER A O 1
ATOM 822 N N . ALA A 1 106 ? 25.754 -26.554 -1.846 1.00 48.47 106 ALA A N 1
ATOM 823 C CA . ALA A 1 106 ? 25.916 -25.211 -2.420 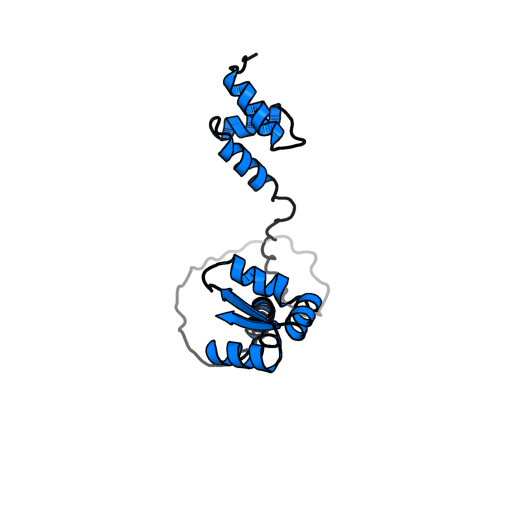1.00 48.47 106 ALA A CA 1
ATOM 824 C C . ALA A 1 106 ? 24.596 -24.415 -2.556 1.00 48.47 106 ALA A C 1
ATOM 826 O O . ALA A 1 106 ? 24.620 -23.236 -2.891 1.00 48.47 106 ALA A O 1
ATOM 827 N N . SER A 1 107 ? 23.439 -25.022 -2.271 1.00 49.97 107 SER A N 1
ATOM 828 C CA . SER A 1 107 ? 22.105 -24.421 -2.460 1.00 49.97 107 SER A CA 1
ATOM 829 C C . SER A 1 107 ? 21.526 -23.711 -1.222 1.00 49.97 107 SER A C 1
ATOM 831 O O . SER A 1 107 ? 20.472 -23.079 -1.307 1.00 49.97 107 SER A O 1
ATOM 833 N N . THR A 1 108 ? 22.195 -23.756 -0.066 1.00 52.22 108 THR A N 1
ATOM 834 C CA . THR A 1 108 ? 21.682 -23.187 1.199 1.00 52.22 108 THR A CA 1
ATOM 835 C C . THR A 1 108 ? 21.885 -21.670 1.309 1.00 52.22 108 THR A C 1
ATOM 837 O O . THR A 1 108 ? 21.027 -20.953 1.833 1.00 52.22 108 THR A O 1
ATOM 840 N N . ALA A 1 109 ? 22.986 -21.144 0.766 1.00 52.22 109 ALA A N 1
ATOM 841 C CA . ALA A 1 109 ? 23.292 -19.713 0.817 1.00 52.22 109 ALA A CA 1
ATOM 842 C C . ALA A 1 109 ? 22.421 -18.878 -0.142 1.00 52.22 109 ALA A C 1
ATOM 844 O O . ALA A 1 109 ? 22.089 -17.734 0.169 1.00 52.22 109 ALA A O 1
ATOM 845 N N . ASP A 1 110 ? 22.021 -19.454 -1.277 1.00 50.69 110 ASP A N 1
ATOM 846 C CA . ASP A 1 110 ? 21.131 -18.797 -2.241 1.00 50.69 110 ASP A CA 1
ATOM 847 C C . ASP A 1 110 ? 19.666 -18.854 -1.776 1.00 50.69 110 ASP A C 1
ATOM 849 O O . ASP A 1 110 ? 18.943 -17.856 -1.818 1.00 50.69 110 ASP A O 1
ATOM 853 N N . THR A 1 111 ? 19.260 -19.988 -1.189 1.00 55.44 111 THR A N 1
ATOM 854 C CA . THR A 1 111 ? 17.927 -20.152 -0.590 1.00 55.44 111 THR A CA 1
ATOM 855 C C . THR A 1 111 ? 17.697 -19.134 0.526 1.00 55.44 111 THR A C 1
ATOM 857 O O . THR A 1 111 ? 16.704 -18.420 0.490 1.00 55.44 111 THR A O 1
ATOM 860 N N . SER A 1 112 ? 18.638 -18.956 1.457 1.00 54.97 112 SER A N 1
ATOM 861 C CA . SER A 1 112 ? 18.463 -18.011 2.575 1.00 54.97 112 SER A CA 1
ATOM 862 C C . SER A 1 112 ? 18.373 -16.538 2.144 1.00 54.97 112 SER A C 1
ATOM 864 O O . SER A 1 112 ? 17.610 -15.774 2.739 1.00 54.97 112 SER A O 1
ATOM 866 N N . ARG A 1 113 ? 19.087 -16.109 1.091 1.00 55.94 113 ARG A N 1
ATOM 867 C CA . ARG A 1 113 ? 18.904 -14.764 0.508 1.00 55.94 113 ARG A CA 1
ATOM 868 C C . ARG A 1 113 ? 17.558 -14.633 -0.194 1.00 55.94 113 ARG A C 1
ATOM 870 O O . ARG A 1 113 ? 16.873 -13.631 0.002 1.00 55.94 113 ARG A O 1
ATOM 877 N N . SER A 1 114 ? 17.160 -15.643 -0.963 1.00 53.22 114 SER A N 1
ATOM 878 C CA . SER A 1 114 ? 15.854 -15.660 -1.625 1.00 53.22 114 SER A CA 1
ATOM 879 C C . SER A 1 114 ? 14.692 -15.696 -0.623 1.00 53.22 114 SER A C 1
ATOM 881 O O . SER A 1 114 ? 13.696 -15.019 -0.842 1.00 53.22 114 SER A O 1
ATOM 883 N N . GLU A 1 115 ? 14.839 -16.364 0.525 1.00 56.50 115 GLU A N 1
ATOM 884 C CA . GLU A 1 115 ? 13.851 -16.391 1.609 1.00 56.50 115 GLU A CA 1
ATOM 885 C C . GLU A 1 115 ? 13.754 -15.055 2.354 1.00 56.50 115 GLU A C 1
ATOM 887 O O . GLU A 1 115 ? 12.645 -14.641 2.694 1.00 56.50 115 GLU A O 1
ATOM 892 N N . ASN A 1 116 ? 14.881 -14.360 2.559 1.00 61.16 116 ASN A N 1
ATOM 893 C CA . ASN A 1 116 ? 14.920 -13.019 3.157 1.00 61.16 116 ASN A CA 1
ATOM 894 C C . ASN A 1 116 ? 14.389 -11.922 2.218 1.00 61.16 116 ASN A C 1
ATOM 896 O O . ASN A 1 116 ? 13.835 -10.931 2.676 1.00 61.16 116 ASN A O 1
ATOM 900 N N . LEU A 1 117 ? 14.531 -12.075 0.900 1.00 55.84 117 LEU A N 1
ATOM 901 C CA . LEU A 1 117 ? 13.908 -11.161 -0.067 1.00 55.84 117 LEU A CA 1
ATOM 902 C C . LEU A 1 117 ? 12.435 -11.499 -0.296 1.00 55.84 117 LEU A C 1
ATOM 904 O O . LEU A 1 117 ? 11.599 -10.606 -0.439 1.00 55.84 117 LEU A O 1
ATOM 908 N N . ALA A 1 118 ? 12.100 -12.789 -0.301 1.00 56.62 118 ALA A N 1
ATOM 909 C CA . ALA A 1 118 ? 10.722 -13.23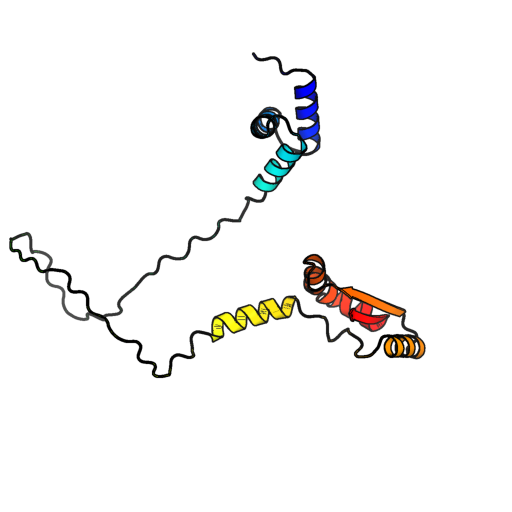6 -0.378 1.00 56.62 118 ALA A CA 1
ATOM 910 C C . ALA A 1 118 ? 9.938 -12.789 0.857 1.00 56.62 118 ALA A C 1
ATOM 912 O O . ALA A 1 118 ? 8.778 -12.431 0.700 1.00 56.62 118 ALA A O 1
ATOM 913 N N . SE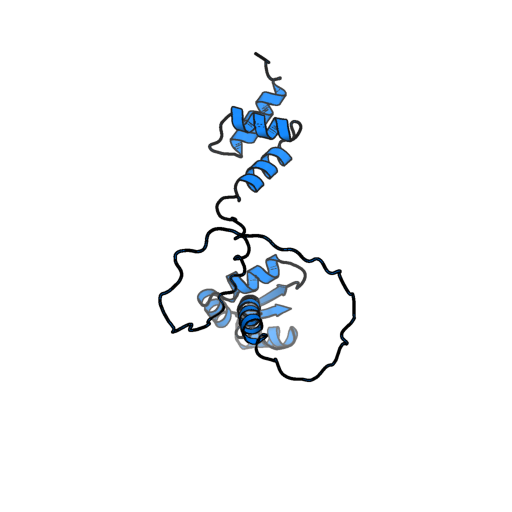R A 1 119 ? 10.544 -12.767 2.053 1.00 60.94 119 SER A N 1
ATOM 914 C CA . SER A 1 119 ? 9.888 -12.320 3.289 1.00 60.94 119 SER A CA 1
ATOM 915 C C . SER A 1 119 ? 9.500 -10.839 3.265 1.00 60.94 119 SER A C 1
ATOM 917 O O . SER A 1 119 ? 8.428 -10.507 3.762 1.00 60.94 119 SER A O 1
ATOM 919 N N . LEU A 1 120 ? 10.297 -9.979 2.622 1.00 61.00 120 LEU A N 1
ATOM 920 C CA . LEU A 1 120 ? 10.030 -8.539 2.499 1.00 61.00 120 LEU A CA 1
ATOM 921 C C . LEU A 1 120 ? 8.774 -8.208 1.681 1.00 61.00 120 LEU A C 1
ATOM 923 O O . LEU A 1 120 ? 8.192 -7.148 1.871 1.00 61.00 120 LEU A O 1
ATOM 927 N N . ASN A 1 121 ? 8.353 -9.100 0.783 1.00 56.47 121 ASN A N 1
ATOM 928 C CA . ASN A 1 121 ? 7.176 -8.899 -0.067 1.00 56.47 121 ASN A CA 1
ATOM 929 C C . ASN A 1 121 ? 5.968 -9.742 0.380 1.00 56.47 121 ASN A C 1
ATOM 931 O O . ASN A 1 121 ? 4.972 -9.820 -0.345 1.00 56.47 121 ASN A O 1
ATOM 935 N N . ARG A 1 122 ? 6.038 -10.416 1.541 1.00 62.06 122 ARG A N 1
ATOM 936 C CA . ARG A 1 122 ? 4.918 -11.242 2.019 1.00 62.06 122 ARG A CA 1
ATOM 937 C C . ARG A 1 122 ? 3.765 -10.362 2.508 1.00 62.06 122 ARG A C 1
ATOM 939 O O . ARG A 1 122 ? 4.012 -9.348 3.158 1.00 62.06 122 ARG A O 1
ATOM 946 N N . PRO A 1 123 ? 2.509 -10.772 2.258 1.00 61.69 123 PRO A N 1
ATOM 947 C CA . PRO A 1 123 ? 1.350 -10.138 2.868 1.00 61.69 123 PRO A CA 1
ATOM 948 C C . PRO A 1 123 ? 1.480 -10.101 4.400 1.00 61.69 123 PRO A C 1
ATOM 950 O O . PRO A 1 123 ? 2.020 -11.046 4.990 1.00 61.69 123 PRO A O 1
ATOM 953 N N . PRO A 1 124 ? 0.973 -9.053 5.069 1.00 68.81 124 PRO A N 1
ATOM 954 C CA . PRO A 1 124 ? 1.033 -8.922 6.521 1.00 68.81 124 PRO A CA 1
ATOM 955 C C . PRO A 1 124 ? 0.040 -9.888 7.189 1.00 68.81 124 PRO A C 1
ATOM 957 O O . PRO A 1 124 ? -1.004 -9.485 7.691 1.00 68.81 124 PRO A O 1
ATOM 960 N N . PHE A 1 125 ? 0.354 -11.186 7.223 1.00 68.19 125 PHE A N 1
ATOM 961 C CA . PHE A 1 125 ? -0.552 -12.224 7.740 1.00 68.19 125 PHE A CA 1
ATOM 962 C C . PHE A 1 125 ? -0.998 -11.999 9.191 1.00 68.19 125 PHE A C 1
ATOM 964 O O . PHE A 1 125 ? -2.063 -12.460 9.576 1.00 68.19 125 PHE A O 1
ATOM 971 N N . HIS A 1 126 ? -0.199 -11.280 9.983 1.00 73.00 126 HIS A N 1
ATOM 972 C CA . HIS A 1 126 ? -0.530 -10.899 11.358 1.00 73.00 126 HIS A CA 1
ATOM 973 C C . HIS A 1 126 ? -1.639 -9.835 11.445 1.00 73.00 126 HIS A C 1
ATOM 975 O O . HIS A 1 126 ? -2.285 -9.712 12.480 1.00 73.00 126 HIS A O 1
ATOM 981 N N . LEU A 1 127 ? -1.847 -9.072 10.371 1.00 81.50 127 LEU A N 1
ATOM 982 C CA . LEU A 1 127 ? -2.843 -8.009 10.272 1.00 81.50 127 LEU A CA 1
ATOM 983 C C . LEU A 1 127 ? -4.122 -8.488 9.571 1.00 81.50 127 LEU A C 1
ATOM 985 O O . LEU A 1 127 ? -5.207 -7.979 9.832 1.00 81.50 127 LEU A O 1
ATOM 989 N N . MET A 1 128 ? -3.990 -9.456 8.662 1.00 85.44 128 MET A N 1
ATOM 990 C CA . MET A 1 128 ? -5.078 -9.922 7.807 1.00 85.44 128 MET A CA 1
ATOM 991 C C . MET A 1 128 ? -6.124 -10.730 8.573 1.00 85.44 128 MET A C 1
ATOM 993 O O . MET A 1 128 ? -5.822 -11.710 9.247 1.00 85.44 128 MET A O 1
ATOM 997 N N . PHE A 1 129 ? -7.389 -10.380 8.367 1.00 85.94 129 PHE A N 1
ATOM 998 C CA . PHE A 1 129 ? -8.521 -11.194 8.764 1.00 85.94 129 PHE A CA 1
ATOM 999 C C . PHE A 1 129 ? -8.648 -12.404 7.838 1.00 85.94 129 PHE A C 1
ATOM 1001 O O . PHE A 1 129 ? -8.888 -12.280 6.634 1.00 85.94 129 PHE A O 1
ATOM 1008 N N . ASN A 1 130 ? -8.520 -13.597 8.412 1.00 86.81 130 ASN A N 1
ATOM 1009 C CA . ASN A 1 130 ? -8.674 -14.847 7.684 1.00 86.81 130 ASN A CA 1
ATOM 1010 C C . ASN A 1 130 ? -10.163 -15.204 7.555 1.00 86.81 130 ASN A C 1
ATOM 1012 O O . ASN A 1 130 ? -10.803 -15.632 8.515 1.00 86.81 130 ASN A O 1
ATOM 1016 N N . GLY A 1 131 ? -10.726 -15.068 6.356 1.00 87.81 131 GLY A N 1
ATOM 1017 C CA . GLY A 1 131 ? -12.109 -15.460 6.097 1.00 87.81 131 GLY A CA 1
ATOM 1018 C C . GLY A 1 131 ? -12.668 -14.899 4.796 1.00 87.81 131 GLY A C 1
ATOM 1019 O O . GLY A 1 131 ? -11.968 -14.235 4.030 1.00 87.81 131 GLY A O 1
ATOM 1020 N N . SER A 1 132 ? -13.951 -15.174 4.552 1.00 93.75 132 SER A N 1
ATOM 1021 C CA . SER A 1 132 ? -14.682 -14.523 3.467 1.00 93.75 132 SER A CA 1
ATOM 1022 C C . SER A 1 132 ? -14.950 -13.056 3.801 1.00 93.75 132 SER A C 1
ATOM 1024 O O . SER A 1 132 ? -14.891 -12.641 4.963 1.00 93.75 132 SER A O 1
ATOM 1026 N N . PHE A 1 133 ? -15.276 -12.277 2.774 1.00 93.81 133 PHE A N 1
ATOM 1027 C CA . PHE A 1 133 ? -15.615 -10.869 2.926 1.00 93.81 133 PHE A CA 1
ATOM 1028 C C . PHE A 1 133 ? -16.821 -10.659 3.858 1.00 93.81 133 PHE A C 1
ATOM 1030 O O . PHE A 1 133 ? -16.822 -9.740 4.673 1.00 93.81 133 PHE A O 1
ATOM 1037 N N . GLU A 1 134 ? -17.818 -11.548 3.813 1.00 94.56 134 GLU A N 1
ATOM 1038 C CA . GLU A 1 134 ? -18.995 -11.495 4.691 1.00 94.56 134 GLU A CA 1
ATOM 1039 C C . GLU A 1 134 ? -18.594 -11.651 6.158 1.00 94.56 134 GLU A C 1
ATOM 1041 O O . GLU A 1 134 ? -18.977 -10.835 6.992 1.00 94.56 134 GLU A O 1
ATOM 1046 N N . LYS A 1 135 ? -17.731 -12.629 6.462 1.00 94.69 135 LYS A N 1
ATOM 1047 C CA . LYS A 1 135 ? -17.215 -12.827 7.823 1.00 94.69 135 LYS A CA 1
ATOM 1048 C C . LYS A 1 135 ? -16.420 -11.621 8.319 1.00 94.69 135 LYS A C 1
ATOM 1050 O O . LYS A 1 135 ? -16.488 -11.304 9.503 1.00 94.69 135 LYS A O 1
ATOM 1055 N N . ALA A 1 136 ? -15.680 -10.951 7.433 1.00 94.38 136 ALA A N 1
ATOM 1056 C CA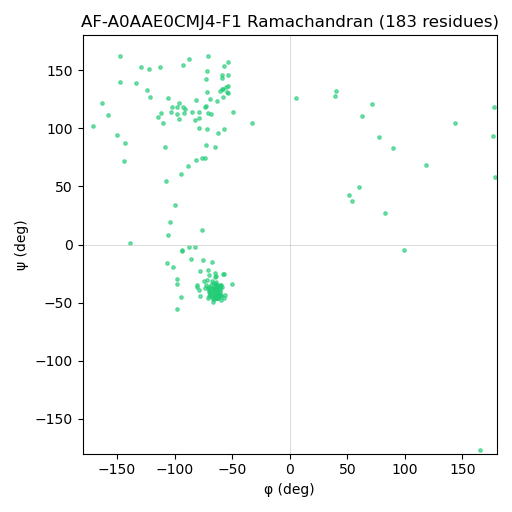 . ALA A 1 136 ? -14.939 -9.744 7.784 1.00 94.38 136 ALA A CA 1
ATOM 1057 C C . ALA A 1 136 ? -15.886 -8.584 8.133 1.00 94.38 136 ALA A C 1
ATOM 1059 O O . ALA A 1 136 ? -15.644 -7.870 9.105 1.00 94.38 136 ALA A O 1
ATOM 1060 N N . LYS A 1 137 ? -16.993 -8.430 7.392 1.00 95.38 137 LYS A N 1
ATOM 1061 C CA . LYS A 1 137 ? -18.043 -7.445 7.703 1.00 95.38 137 LYS A CA 1
ATOM 1062 C C . LYS A 1 137 ? -18.715 -7.726 9.041 1.00 95.38 137 LYS A C 1
ATOM 1064 O O . LYS A 1 137 ? -18.874 -6.803 9.837 1.00 95.38 137 LYS A O 1
ATOM 1069 N N . ASP A 1 138 ? -19.074 -8.982 9.294 1.00 95.94 138 ASP A N 1
ATOM 1070 C CA . ASP A 1 138 ? -19.696 -9.380 10.557 1.00 95.94 138 ASP A CA 1
ATOM 1071 C C . ASP A 1 138 ? -18.740 -9.124 11.730 1.00 95.94 138 ASP A C 1
ATOM 1073 O O . ASP A 1 138 ? -19.128 -8.527 12.731 1.00 95.94 138 ASP A O 1
ATOM 1077 N N . ALA A 1 139 ? -17.460 -9.488 11.587 1.00 93.19 139 ALA A N 1
ATOM 1078 C CA . ALA A 1 139 ? -16.437 -9.237 12.599 1.00 93.19 139 ALA A CA 1
ATOM 1079 C C . ALA A 1 139 ? -16.216 -7.739 12.857 1.00 93.19 139 ALA A C 1
ATOM 1081 O O . ALA A 1 139 ? -16.101 -7.339 14.013 1.00 93.19 139 ALA A O 1
ATOM 1082 N N . ALA A 1 140 ? -16.194 -6.914 11.806 1.00 94.94 140 ALA A N 1
ATOM 1083 C CA . ALA A 1 140 ? -16.079 -5.462 11.921 1.00 94.94 140 ALA A CA 1
ATOM 1084 C C . ALA A 1 140 ? -17.274 -4.866 12.680 1.00 94.94 140 ALA A C 1
ATOM 1086 O O . ALA A 1 140 ? -17.084 -4.066 13.592 1.00 94.94 140 ALA A O 1
ATOM 1087 N N . SER A 1 141 ? -18.491 -5.336 12.379 1.00 95.12 141 SER A N 1
ATOM 1088 C CA . SER A 1 141 ? -19.705 -4.913 13.083 1.00 95.12 141 SER A CA 1
ATOM 1089 C C . SER A 1 141 ? -19.736 -5.361 14.546 1.00 95.12 141 SER A C 1
ATOM 1091 O O . SER A 1 141 ? -20.223 -4.616 15.388 1.00 95.12 141 SER A O 1
ATOM 1093 N N . VAL A 1 142 ? -19.257 -6.569 14.861 1.00 96.50 142 VAL A N 1
ATOM 1094 C CA . VAL A 1 142 ? -19.239 -7.101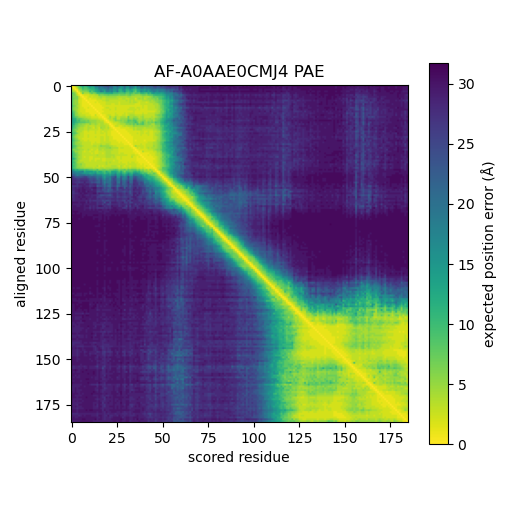 16.236 1.00 96.50 142 VAL A CA 1
ATOM 1095 C C . VAL A 1 142 ? -18.162 -6.429 17.087 1.00 96.50 142 VAL A C 1
ATOM 1097 O O . VAL A 1 142 ? -18.376 -6.199 18.273 1.00 96.50 142 VAL A O 1
ATOM 1100 N N . GLN A 1 143 ? -17.003 -6.129 16.498 1.00 93.38 143 GLN A N 1
ATOM 1101 C CA . GLN A 1 143 ? -15.878 -5.499 17.196 1.00 93.38 143 GLN A CA 1
ATOM 1102 C C . GLN A 1 143 ? -15.946 -3.965 17.206 1.00 93.38 143 GLN A C 1
ATOM 1104 O O . GLN A 1 143 ? -15.057 -3.346 17.784 1.00 93.38 143 GLN A O 1
ATOM 1109 N N . ASP A 1 144 ? -16.960 -3.371 16.569 1.00 94.69 144 ASP A N 1
ATOM 1110 C CA . ASP A 1 144 ? -17.101 -1.922 16.365 1.00 94.69 144 ASP A CA 1
ATOM 1111 C C . ASP A 1 144 ? -15.839 -1.287 15.746 1.00 94.69 144 ASP A C 1
ATOM 1113 O O . ASP A 1 144 ? -15.344 -0.239 16.160 1.00 94.69 144 ASP A O 1
ATOM 1117 N N . LYS A 1 145 ? -15.274 -1.981 14.751 1.00 95.81 145 LYS A N 1
ATOM 1118 C CA . LYS A 1 145 ? -14.084 -1.558 14.005 1.00 95.81 145 LYS A CA 1
ATOM 1119 C C . LYS A 1 145 ? -14.447 -1.236 12.566 1.00 95.81 145 LYS A C 1
ATOM 1121 O O . LYS A 1 145 ? -15.357 -1.820 11.982 1.00 95.81 145 LYS A O 1
ATOM 1126 N N . TRP A 1 146 ? -13.673 -0.351 11.952 1.00 96.19 146 TRP A N 1
ATOM 1127 C CA . TRP A 1 146 ? -13.808 -0.062 10.528 1.00 96.19 146 TRP A CA 1
ATOM 1128 C C . TRP A 1 146 ? -13.300 -1.236 9.682 1.00 96.19 146 TRP A C 1
ATOM 1130 O O . TRP A 1 146 ? -12.380 -1.945 10.076 1.00 96.19 146 TRP A O 1
ATOM 1140 N N . LEU A 1 147 ? -13.864 -1.455 8.495 1.00 95.12 147 LEU A N 1
ATOM 1141 C CA . LEU A 1 147 ? -13.376 -2.482 7.569 1.00 95.12 147 LEU A CA 1
ATOM 1142 C C . LEU A 1 147 ? -12.462 -1.839 6.522 1.00 95.12 147 LEU A C 1
ATOM 1144 O O . LEU A 1 147 ? -12.911 -0.996 5.747 1.00 95.12 147 LEU A O 1
ATOM 1148 N N . LEU A 1 148 ? -11.195 -2.254 6.484 1.00 94.69 148 LEU A N 1
ATOM 1149 C CA . LEU A 1 148 ? -10.230 -1.833 5.471 1.00 94.69 148 LEU A CA 1
ATOM 1150 C C . LEU A 1 148 ? -10.046 -2.953 4.445 1.00 94.69 148 LEU A C 1
ATOM 1152 O O . LEU A 1 148 ? -9.535 -4.022 4.772 1.00 94.69 148 LEU A O 1
ATOM 1156 N N . VAL A 1 149 ? -10.458 -2.693 3.204 1.00 93.56 149 VAL A N 1
ATOM 1157 C CA . VAL A 1 149 ? -10.319 -3.626 2.080 1.00 93.56 149 VAL A CA 1
ATOM 1158 C C . VAL A 1 149 ? -9.154 -3.193 1.201 1.00 93.56 149 VAL A C 1
ATOM 1160 O O . VAL A 1 149 ? -9.186 -2.110 0.621 1.00 93.56 149 VAL A O 1
ATOM 1163 N N . ASN A 1 150 ? -8.144 -4.050 1.084 1.00 91.25 150 ASN A N 1
ATOM 1164 C CA . ASN A 1 150 ? -6.977 -3.834 0.240 1.00 91.25 150 ASN A CA 1
ATOM 1165 C C . ASN A 1 150 ? -7.003 -4.805 -0.948 1.00 91.25 150 ASN A C 1
ATOM 1167 O O . ASN A 1 150 ? -6.743 -5.994 -0.786 1.00 91.25 150 ASN A O 1
ATOM 1171 N N . LEU A 1 151 ? -7.338 -4.300 -2.135 1.00 89.69 151 LEU A N 1
ATOM 1172 C CA . LEU A 1 151 ? -7.349 -5.076 -3.376 1.00 89.69 151 LEU A CA 1
ATOM 1173 C C . LEU A 1 151 ? -5.980 -4.964 -4.049 1.00 89.69 151 LEU A C 1
ATOM 1175 O O . LEU A 1 151 ? -5.573 -3.874 -4.452 1.00 89.69 151 LEU A O 1
ATOM 1179 N N . GLN A 1 152 ? -5.284 -6.086 -4.177 1.00 86.38 152 GLN A N 1
ATOM 1180 C CA . GLN A 1 152 ? -3.927 -6.140 -4.697 1.00 86.38 152 GLN A CA 1
ATOM 1181 C C . GLN A 1 152 ? -3.824 -7.047 -5.920 1.00 86.38 152 GLN A C 1
ATOM 1183 O O . GLN A 1 152 ? -4.568 -8.004 -6.102 1.00 86.38 152 GLN A O 1
ATOM 1188 N N . SER A 1 153 ? -2.871 -6.735 -6.797 1.00 85.81 153 SER A N 1
ATOM 1189 C CA . SER A 1 153 ? -2.601 -7.527 -7.995 1.00 85.81 153 SER A CA 1
ATOM 1190 C C . SER A 1 153 ? -1.165 -8.011 -7.967 1.00 85.81 153 SER A C 1
ATOM 1192 O O . SER A 1 153 ? -0.232 -7.218 -7.878 1.00 85.81 153 SER A O 1
ATOM 1194 N N . THR A 1 154 ? -0.965 -9.318 -8.129 1.00 82.75 154 THR A N 1
ATOM 1195 C CA . THR A 1 154 ? 0.375 -9.926 -8.174 1.00 82.75 154 THR A CA 1
ATOM 1196 C C . THR A 1 154 ? 1.174 -9.536 -9.416 1.00 82.75 154 THR A C 1
ATOM 1198 O O . THR A 1 154 ? 2.390 -9.723 -9.447 1.00 82.75 154 THR A O 1
ATOM 1201 N N . LYS A 1 155 ? 0.502 -8.985 -10.433 1.00 85.12 155 LYS A N 1
ATOM 1202 C CA . LYS A 1 155 ? 1.106 -8.538 -11.694 1.00 85.12 155 LYS A CA 1
ATOM 1203 C C . LYS A 1 155 ? 1.659 -7.115 -11.625 1.00 85.12 155 LYS A C 1
ATOM 1205 O O . LYS A 1 155 ? 2.363 -6.709 -12.540 1.00 85.12 155 LYS A O 1
ATOM 1210 N N . GLU A 1 156 ? 1.318 -6.368 -10.579 1.00 84.06 156 GLU A N 1
ATOM 1211 C CA . GLU A 1 156 ? 1.626 -4.948 -10.455 1.00 84.06 156 GLU A CA 1
ATOM 1212 C C . GLU A 1 156 ? 2.763 -4.726 -9.448 1.00 84.06 156 GLU A C 1
ATOM 1214 O O . GLU A 1 156 ? 2.687 -5.163 -8.299 1.00 84.06 156 GLU A O 1
ATOM 1219 N N . PHE A 1 157 ? 3.822 -4.026 -9.861 1.00 78.31 157 PHE A N 1
ATOM 1220 C CA . PHE A 1 157 ? 5.010 -3.822 -9.025 1.00 78.31 157 PHE A CA 1
ATOM 1221 C C . PHE A 1 157 ? 4.720 -2.921 -7.817 1.00 78.31 157 PHE A C 1
ATOM 1223 O O . PHE A 1 157 ? 5.206 -3.173 -6.714 1.00 78.31 157 PHE A O 1
ATOM 1230 N N . THR A 1 158 ? 3.849 -1.924 -7.985 1.00 83.19 158 THR A N 1
ATOM 1231 C CA . THR A 1 158 ? 3.441 -1.018 -6.896 1.00 83.19 158 THR A CA 1
ATOM 1232 C C . THR A 1 158 ? 2.682 -1.736 -5.772 1.00 83.19 158 THR A C 1
ATOM 1234 O O . THR A 1 158 ? 2.759 -1.331 -4.611 1.00 83.19 158 THR A O 1
ATOM 1237 N N . SER A 1 159 ? 2.007 -2.849 -6.084 1.00 81.81 159 SER A N 1
ATOM 1238 C CA . SER A 1 159 ? 1.347 -3.701 -5.090 1.00 81.81 159 SER A CA 1
ATOM 1239 C C . SER A 1 159 ? 2.358 -4.413 -4.187 1.00 81.81 159 SER A C 1
ATOM 1241 O O . SER A 1 159 ? 2.129 -4.544 -2.985 1.00 81.81 159 SER A O 1
ATOM 1243 N N . HIS A 1 160 ? 3.493 -4.840 -4.748 1.00 76.62 160 HIS A N 1
ATOM 1244 C CA . HIS A 1 160 ? 4.585 -5.453 -3.984 1.00 76.62 160 HIS A CA 1
ATOM 1245 C C . HIS A 1 160 ? 5.286 -4.425 -3.093 1.00 76.62 160 HIS A C 1
ATOM 1247 O O . HIS A 1 160 ? 5.547 -4.704 -1.924 1.00 76.62 160 HIS A O 1
ATOM 1253 N N . MET A 1 161 ? 5.503 -3.205 -3.600 1.00 83.06 161 MET A N 1
ATOM 1254 C CA . MET A 1 161 ? 6.076 -2.109 -2.808 1.00 83.06 161 MET A CA 1
ATOM 1255 C C . MET A 1 161 ? 5.204 -1.743 -1.602 1.00 83.06 161 MET A C 1
ATOM 1257 O O . MET A 1 161 ? 5.736 -1.535 -0.518 1.00 83.06 161 MET A O 1
ATOM 1261 N N . HIS A 1 162 ? 3.873 -1.747 -1.737 1.00 79.50 162 HIS A N 1
ATOM 1262 C CA . HIS A 1 162 ? 2.977 -1.522 -0.595 1.00 79.50 162 HIS A CA 1
ATOM 1263 C C . HIS A 1 162 ? 3.137 -2.575 0.515 1.00 79.50 162 HIS A C 1
ATOM 1265 O O . HIS A 1 162 ? 3.090 -2.225 1.697 1.00 79.50 162 HIS A O 1
ATOM 1271 N N . ASN A 1 163 ? 3.364 -3.845 0.161 1.00 79.94 163 ASN A N 1
ATOM 1272 C CA . ASN A 1 163 ? 3.587 -4.912 1.144 1.00 79.94 163 ASN A CA 1
ATOM 1273 C C . ASN A 1 163 ? 4.893 -4.711 1.920 1.00 79.94 163 ASN A C 1
ATOM 1275 O O . ASN A 1 163 ? 4.915 -4.917 3.133 1.00 79.94 163 ASN A O 1
ATOM 1279 N N . ARG A 1 164 ? 5.940 -4.232 1.242 1.00 76.75 164 ARG A N 1
ATOM 1280 C CA . ARG A 1 164 ? 7.248 -3.958 1.846 1.00 76.75 164 ARG A CA 1
ATOM 1281 C C . ARG A 1 164 ? 7.292 -2.656 2.643 1.00 76.75 164 ARG A C 1
ATOM 1283 O O . ARG A 1 164 ? 7.864 -2.626 3.724 1.00 76.75 164 ARG A O 1
ATOM 1290 N N . ASP A 1 165 ? 6.723 -1.581 2.110 1.00 80.31 165 ASP A N 1
ATOM 1291 C CA . ASP A 1 165 ? 6.983 -0.227 2.610 1.00 80.31 165 ASP A CA 1
ATOM 1292 C C . ASP A 1 165 ? 5.884 0.259 3.567 1.00 80.31 165 ASP A C 1
ATOM 1294 O O . ASP A 1 165 ? 6.163 0.977 4.527 1.00 80.31 165 ASP A O 1
ATOM 1298 N N . THR A 1 166 ? 4.627 -0.139 3.340 1.00 84.19 166 THR A N 1
ATOM 1299 C CA . THR A 1 166 ? 3.485 0.298 4.163 1.00 84.19 166 THR A CA 1
ATOM 1300 C C . THR A 1 166 ? 3.117 -0.739 5.211 1.00 84.19 166 THR A C 1
ATOM 1302 O O . THR A 1 166 ? 3.088 -0.428 6.399 1.00 84.19 166 THR A O 1
ATOM 1305 N N . TRP A 1 167 ? 2.854 -1.980 4.797 1.00 84.00 167 TRP A N 1
ATOM 1306 C CA . TRP A 1 167 ? 2.343 -2.994 5.720 1.00 84.00 167 TRP A CA 1
ATOM 1307 C C . TRP A 1 167 ? 3.405 -3.606 6.634 1.00 84.00 167 TRP A C 1
ATOM 1309 O O . TRP A 1 167 ? 3.064 -4.087 7.713 1.00 84.00 167 TRP A O 1
ATOM 1319 N N . ALA A 1 168 ? 4.680 -3.562 6.243 1.00 79.69 168 ALA A N 1
ATOM 1320 C CA . ALA A 1 168 ? 5.776 -3.987 7.111 1.00 79.69 168 ALA A CA 1
ATOM 1321 C C . ALA A 1 168 ? 6.099 -2.967 8.220 1.00 79.69 168 ALA A C 1
ATOM 1323 O O . ALA A 1 168 ? 6.823 -3.292 9.160 1.00 79.69 168 ALA A O 1
ATOM 1324 N N . ASN A 1 169 ? 5.583 -1.736 8.130 1.00 85.75 169 ASN A N 1
ATOM 1325 C CA . ASN A 1 169 ? 5.797 -0.724 9.155 1.00 85.75 169 ASN A CA 1
ATOM 1326 C C . ASN A 1 169 ? 4.980 -1.058 10.415 1.00 85.75 169 ASN A C 1
ATOM 1328 O O . ASN A 1 169 ? 3.749 -1.091 10.382 1.00 85.75 169 ASN A O 1
ATOM 1332 N N . GLU A 1 170 ? 5.666 -1.258 11.542 1.00 85.62 170 GLU A N 1
ATOM 1333 C CA . GLU A 1 170 ? 5.036 -1.648 12.807 1.00 85.62 170 GLU A CA 1
ATOM 1334 C C . GLU A 1 170 ? 4.023 -0.610 13.307 1.00 85.62 170 GLU A C 1
ATOM 1336 O O . GLU A 1 170 ? 2.934 -0.981 13.735 1.00 85.62 170 GLU A O 1
ATOM 1341 N N . ALA A 1 171 ? 4.315 0.689 13.195 1.00 87.00 171 ALA A N 1
ATOM 1342 C CA . ALA A 1 171 ? 3.396 1.734 13.644 1.00 87.00 171 ALA A CA 1
ATOM 1343 C C . ALA A 1 171 ? 2.094 1.742 12.824 1.00 87.00 171 ALA A C 1
ATOM 1345 O O . ALA A 1 171 ? 1.003 1.911 13.379 1.00 87.00 171 ALA A O 1
ATOM 1346 N N . VAL A 1 172 ? 2.194 1.508 11.510 1.00 88.75 172 VAL A N 1
ATOM 1347 C CA . VAL A 1 172 ? 1.026 1.363 10.627 1.00 88.75 172 VAL A CA 1
ATOM 1348 C C . VAL A 1 172 ? 0.248 0.102 10.993 1.00 88.75 172 VAL A C 1
ATOM 1350 O O . VAL A 1 172 ? -0.958 0.182 11.221 1.00 88.75 172 VAL A O 1
ATOM 1353 N N . SER A 1 173 ? 0.930 -1.038 11.119 1.00 87.81 173 SER A N 1
ATOM 1354 C CA . SER A 1 173 ? 0.302 -2.311 11.484 1.00 87.81 173 SER A CA 1
ATOM 1355 C C . SER A 1 173 ? -0.445 -2.227 12.821 1.00 87.81 173 SER A C 1
ATOM 1357 O O . SER A 1 173 ? -1.614 -2.604 12.900 1.00 87.81 173 SER A O 1
ATOM 1359 N N . GLN A 1 174 ? 0.166 -1.634 13.851 1.00 87.25 174 GLN A N 1
ATOM 1360 C CA . GLN A 1 174 ? -0.464 -1.426 15.159 1.00 87.25 174 GLN A CA 1
ATOM 1361 C C . GLN A 1 174 ? -1.709 -0.533 15.066 1.00 87.25 174 GLN A C 1
ATOM 1363 O O . GLN A 1 174 ? -2.759 -0.850 15.633 1.00 87.25 174 GLN A O 1
ATOM 1368 N N . THR A 1 175 ? -1.623 0.564 14.309 1.00 91.38 175 THR A N 1
ATOM 1369 C CA . THR A 1 175 ? -2.748 1.493 14.116 1.00 91.38 175 THR A CA 1
ATOM 1370 C C . THR A 1 175 ? -3.924 0.805 13.424 1.00 91.38 175 THR A C 1
ATOM 1372 O O . THR A 1 175 ? -5.073 0.925 13.866 1.00 91.38 175 THR A O 1
ATOM 1375 N N . VAL A 1 176 ? -3.636 0.044 12.364 1.00 92.38 176 VAL A N 1
ATOM 1376 C CA . VAL A 1 176 ? -4.651 -0.690 11.605 1.00 92.38 176 VAL A CA 1
ATOM 1377 C C . VAL A 1 176 ? -5.246 -1.811 12.454 1.00 92.38 176 VAL A C 1
ATOM 1379 O O . VAL A 1 176 ? -6.462 -1.901 12.539 1.00 92.38 176 VAL A O 1
ATOM 1382 N N . SER A 1 177 ? -4.435 -2.591 13.170 1.00 89.19 177 SER A N 1
ATOM 1383 C CA . SER A 1 177 ? -4.907 -3.670 14.053 1.00 89.19 177 SER A CA 1
ATOM 1384 C C . SER A 1 177 ? -5.832 -3.164 15.173 1.00 89.19 177 SER A C 1
ATOM 1386 O O . SER A 1 177 ? -6.822 -3.809 15.543 1.00 89.19 177 SER A O 1
ATOM 1388 N N . THR A 1 178 ? -5.557 -1.960 15.685 1.00 90.69 178 THR A N 1
ATOM 1389 C CA . THR A 1 178 ? -6.362 -1.341 16.745 1.00 90.69 178 THR A CA 1
ATOM 1390 C C . THR A 1 178 ? -7.734 -0.901 16.235 1.00 90.69 178 THR A C 1
ATOM 1392 O O . THR A 1 178 ? -8.739 -1.193 16.879 1.00 90.69 178 THR A O 1
ATOM 1395 N N . SER A 1 179 ? -7.792 -0.234 15.078 1.00 92.94 179 SER A N 1
ATOM 1396 C CA . SER A 1 179 ? -9.004 0.480 14.633 1.00 92.94 179 SER A CA 1
ATOM 1397 C C . SER A 1 179 ? -9.767 -0.205 13.496 1.00 92.94 179 SER A C 1
ATOM 1399 O O . SER A 1 179 ? -10.924 0.137 13.243 1.00 92.94 179 SER A O 1
ATOM 1401 N N . PHE A 1 180 ? -9.138 -1.158 12.803 1.00 95.38 180 PHE A N 1
ATOM 1402 C CA . PHE A 1 180 ? -9.670 -1.773 11.594 1.00 95.38 180 PHE A CA 1
ATOM 1403 C C . PHE A 1 180 ? -9.650 -3.305 11.644 1.00 95.38 180 PHE A C 1
ATOM 1405 O O . PHE A 1 180 ? -8.803 -3.932 12.278 1.00 95.38 180 PHE A O 1
ATOM 1412 N N . ILE A 1 181 ? -10.573 -3.911 10.901 1.00 94.81 181 ILE A N 1
ATOM 1413 C CA . ILE A 1 181 ? -10.449 -5.270 10.376 1.00 94.81 181 ILE A CA 1
ATOM 1414 C C . ILE A 1 181 ? -9.837 -5.143 8.981 1.00 94.81 181 ILE A C 1
ATOM 1416 O O . ILE A 1 181 ? -10.423 -4.506 8.107 1.00 94.81 181 ILE A O 1
ATOM 1420 N N . PHE A 1 182 ? -8.654 -5.713 8.768 1.00 93.81 182 PHE A N 1
ATOM 1421 C CA . PHE A 1 182 ? -7.958 -5.640 7.485 1.00 93.81 182 PHE A CA 1
ATOM 1422 C C . PHE A 1 182 ? -8.244 -6.885 6.646 1.00 93.81 182 PHE A C 1
ATOM 1424 O O . PHE A 1 182 ? -7.958 -8.000 7.075 1.00 93.81 182 PHE A O 1
ATOM 1431 N N . TRP A 1 183 ? -8.792 -6.717 5.446 1.00 93.38 183 TRP A N 1
ATOM 1432 C CA . TRP A 1 183 ? -9.057 -7.811 4.511 1.00 93.38 183 TRP A CA 1
ATOM 1433 C C . TRP A 1 183 ? -8.377 -7.531 3.172 1.00 93.38 183 TRP A C 1
ATOM 1435 O O . TRP A 1 183 ? -8.479 -6.426 2.640 1.00 93.38 183 TRP A O 1
ATOM 1445 N N . GLN A 1 184 ? -7.683 -8.531 2.630 1.00 88.62 184 GLN A N 1
ATOM 1446 C CA . GLN A 1 184 ? -6.898 -8.393 1.406 1.00 88.62 184 GLN A CA 1
ATOM 1447 C C . GLN A 1 184 ? -7.164 -9.550 0.440 1.00 88.62 184 GLN A C 1
ATOM 1449 O O . GLN A 1 184 ? -7.257 -10.704 0.869 1.00 88.62 184 GLN A O 1
ATOM 1454 N N . VAL A 1 185 ? -7.261 -9.217 -0.852 1.00 86.00 185 VAL A N 1
ATOM 1455 C CA . VAL A 1 185 ? -7.503 -10.133 -1.980 1.00 86.00 185 VAL A CA 1
ATOM 1456 C C . VAL A 1 185 ? -6.640 -9.765 -3.179 1.00 86.00 185 VAL A C 1
ATOM 1458 O O . VAL A 1 185 ? -6.373 -8.552 -3.351 1.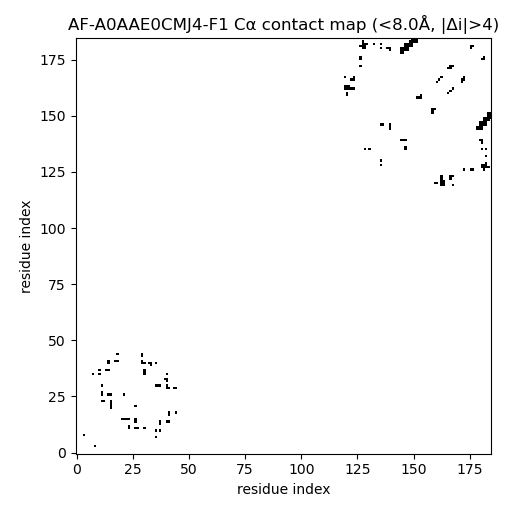00 86.00 185 VAL A O 1
#

Secondary structure (DSSP, 8-state):
-----HHHHHHHHHHHHHSTT--HHHHHHHHHHTTS-HHHHHHHHHHTTS-SS----PPPP--------------------------------------------SSHHHHHHHHHHHHHTS--TTTB--S-HHHHHHHHHHHT-EEEEE---TT-HHHHHHHHHTTT-HHHHHHHHHHEEEEE-

Organism: NCBI:txid168575

Foldseek 3Di:
DDDDDPVLVVLLVVLCVLVPPDDSVLSNVLCVVVVNDSVNSNVVVVVVVVPPPPPVPDPDPDDDDDPDPPPDDDDDPDDDDDDDDDDDDDDDDDDDDDDDDDDPPPCPVVVVVVVVVVVLQDALPVQADPDDPVVQVVVCVVVVAAEAEAEADPVDPVRSVCRRPQCPDPVNSVVCSVHYHYHYD

Mean predicted aligned error: 22.04 Å

Solvent-accessible surface area (backbone atoms only — not comparable to full-atom values): 12002 Å² total; per-residue (Å²): 136,85,80,72,53,71,69,58,50,52,51,40,50,58,45,45,73,71,46,72,91,63,51,77,68,56,44,46,52,39,24,60,77,44,75,68,31,67,69,57,21,51,49,53,48,53,66,63,60,64,70,72,85,66,76,75,74,72,79,77,78,86,78,82,82,77,90,69,87,75,86,69,77,97,81,72,89,83,78,81,86,82,91,82,88,88,90,84,85,91,81,90,76,90,80,80,93,73,88,78,90,86,82,93,74,79,62,60,71,57,47,54,53,51,51,58,56,51,57,48,50,41,74,56,69,92,56,44,58,89,71,55,72,66,58,48,53,52,50,13,65,75,69,77,29,47,76,44,78,49,84,58,48,97,88,41,70,70,47,43,48,42,27,43,66,48,52,61,31,62,72,52,42,54,53,43,58,72,50,32,39,33,37,75,85

pLDDT: mean 71.54, std 18.71, range [33.66, 96.5]

Radius of gyration: 32.75 Å; Cα contacts (8 Å, |Δi|>4): 113; chains: 1; bounding box: 90×73×53 Å

InterPro domains:
  IPR009060 UBA-like superfamily [SSF46934] (5-46)
  IPR012336 Thioredoxin-like fold [PF13899] (132-185)
  IPR036249 Thioredoxin-like superfamily [SSF52833] (110-185)
  IPR050730 UBX domain-containing protein [PTHR23322] (11-184)

Nearest PDB structures (foldseek):
  7tkv-assembly1_B  TM=7.870E-01  e=8.240E-02  Brucella abortus 2308
  3f9u-assembly1_A  TM=8.765E-01  e=1.850E-01  Bacteroides fragilis NCTC 9343
  2lst-assembly1_A  TM=8.837E-01  e=2.230E-01  Thermus thermophilus HB27
  2lva-assembly1_A  TM=4.148E-01  e=5.670E-01  Homo sapiens